Protein 1M7B (pdb70)

CATH classification: 3.40.50.300

InterPro domains:
  IPR001806 Small GTPase [PF00071] (25-193)
  IPR001806 Small GTPase [PS51421] (19-244)
  IPR001806 Small GTPase [SM00174] (26-200)
  IPR003578 Small GTPase Rho [PTHR24072] (22-207)
  IPR005225 Small GTP-binding domain [TIGR00231] (24-167)
  IPR027417 P-loop containing nucleoside triphosphate hydrolase [G3DSA:3.40.50.300] (23-210)
  IPR027417 P-loop containing nucleoside triphosphate hydrolase [SSF52540] (24-191)
  IPR041843 Rho-related GTP-binding protein RhoE [cd04172] (19-200)

Secondary structure (DSSP, 8-state):
-EEEEEEEESTTSSHHHHHHHHHHS---SS----SEEEEEEEEE-SS-EEEEEEEEE--SGGGTTTGGGG-TT-SEEEEEEETT-HHHHHHIIIIIHHHHHHH-TT-EEEEEEE-GGGGG-HHHHHHHHTTT--PPPHHHHHHHHHHHT-SEEEE-BTTTBHHHHHHHHHHHHHHHHT-

Radius of gyration: 15.52 Å; Cα contacts (8 Å, |Δi|>4): 344; chains: 1; bounding box: 41×39×35 Å

Organism: Homo sapiens (NCBI:txid9606)

Solvent-accessible surface area: 9417 Å² total; per-residue (Å²): 97,78,10,40,0,0,0,0,0,25,44,104,0,16,14,42,17,1,0,41,8,22,26,112,97,62,95,30,180,118,116,108,97,22,66,54,94,71,25,100,20,35,37,139,16,132,150,87,167,5,78,2,40,0,72,0,0,7,11,24,92,199,80,52,144,54,2,23,142,7,2,80,134,18,55,0,0,0,0,1,0,1,0,12,71,32,114,2,17,82,23,0,52,156,58,1,56,26,21,2,99,117,92,8,79,155,20,70,29,0,0,0,0,4,61,32,24,44,60,110,51,108,83,23,73,79,98,22,72,106,121,234,78,97,12,2,41,120,99,94,0,37,94,20,5,172,115,12,55,16,66,51,16,31,33,3,6,16,106,135,39,75,87,23,0,116,73,0,0,68,49,0,1,68,20,18,71,109,131

GO terms:
  GO:0005525 GTP binding (F, TAS)
  GO:0003924 GTPase activity (F, TAS)
  GO:0030036 actin cytoskeleton organization (P, TAS)
  GO:0007155 cell adhesion (P, TAS)
  GO:0005886 plasma membrane (C, TAS)
  GO:0005515 protein binding (F, IPI)
  GO:0005925 focal adhesion (C, HDA)

B-factor: mean 38.24, std 12.83, range [19.97, 81.43]

Nearest PDB structures (foldseek):
  1m7b-assembly1_A  TM=1.006E+00  e=1.453E-38  Homo sapiens
  7qsc-assembly1_B  TM=9.807E-01  e=1.484E-25  Homo sapiens
  5cjp-assembly1_B  TM=9.840E-01  e=5.713E-23  Homo sapiens
  4js0-assembly1_A  TM=9.827E-01  e=8.355E-23  Homo sapiens
  4mit-assembly1_A  TM=9.745E-01  e=1.574E-22  Entamoeba histolytica HM-3:IMSS

Structure (mmCIF, N/CA/C/O backbone):
data_1M7B
#
_entry.id   1M7B
#
_cell.length_a   63.592
_cell.length_b   69.932
_cell.length_c   97.715
_cell.angle_alpha   90.00
_cell.angle_beta   90.00
_cell.angle_gamma   90.00
#
_symmetry.space_group_name_H-M   'I 2 2 2'
#
loop_
_entity.id
_entity.type
_entity.pdbx_description
1 polymer 'Rnd3/RhoE small GTP-binding protein'
2 non-polymer 'MAGNESIUM ION'
3 non-polymer "GUANOSINE-5'-TRIPHOSPHATE"
4 water water
#
loop_
_atom_site.group_PDB
_atom_site.id
_atom_site.type_symbol
_atom_site.label_atom_id
_atom_site.label_alt_id
_atom_site.label_comp_id
_atom_site.label_asym_id
_atom_site.label_entity_id
_atom_site.label_seq_id
_atom_site.pdbx_PDB_ins_code
_atom_site.Cartn_x
_atom_site.Cartn_y
_atom_site.Cartn_z
_atom_site.occupancy
_atom_site.B_iso_or_equiv
_atom_site.auth_seq_id
_atom_site.auth_comp_id
_atom_site.auth_asym_id
_atom_site.auth_atom_id
_atom_site.pdbx_PDB_model_num
ATOM 1 N N . VAL A 1 6 ? 2.889 13.827 2.402 1.00 58.39 22 VAL A N 1
ATOM 2 C CA . VAL A 1 6 ? 2.692 15.249 1.999 1.00 58.03 22 VAL A CA 1
ATOM 3 C C . VAL A 1 6 ? 4.033 15.975 1.944 1.00 57.11 22 VAL A C 1
ATOM 4 O O . VAL A 1 6 ? 5.084 15.347 1.791 1.00 57.04 22 VAL A O 1
ATOM 6 N N . LYS A 1 7 ? 3.989 17.298 2.063 1.00 55.32 23 LYS A N 1
ATOM 7 C CA . LYS A 1 7 ? 5.200 18.112 2.041 1.00 53.34 23 LYS A CA 1
ATOM 8 C C . LYS A 1 7 ? 5.293 18.946 3.317 1.00 51.29 23 LYS A C 1
ATOM 9 O O . LYS A 1 7 ? 4.282 19.416 3.836 1.00 52.11 23 LYS A O 1
ATOM 11 N N . CYS A 1 8 ? 6.510 19.115 3.825 1.00 48.16 24 CYS A N 1
ATOM 12 C CA . CYS A 1 8 ? 6.737 19.902 5.032 1.00 45.24 24 CYS A CA 1
ATOM 13 C C . CYS A 1 8 ? 7.853 20.914 4.815 1.00 39.64 24 CYS A C 1
ATOM 14 O O . CYS A 1 8 ? 8.925 20.573 4.311 1.00 36.67 24 CYS A O 1
ATOM 17 N N . LYS A 1 9 ? 7.591 22.158 5.196 1.00 35.59 25 LYS A N 1
ATOM 18 C CA . LYS A 1 9 ? 8.578 23.218 5.050 1.00 33.16 25 LYS A CA 1
ATOM 19 C C . LYS A 1 9 ? 9.178 23.539 6.410 1.00 31.36 25 LYS A C 1
ATOM 20 O O . LYS A 1 9 ? 8.470 23.959 7.329 1.00 31.64 25 LYS A O 1
ATOM 26 N N . ILE A 1 10 ? 10.487 23.343 6.531 1.00 30.85 26 ILE A N 1
ATOM 27 C CA . ILE A 1 10 ? 11.191 23.615 7.784 1.00 31.21 26 ILE A CA 1
ATOM 28 C C . ILE A 1 10 ? 12.247 24.701 7.574 1.00 29.48 26 ILE A C 1
ATOM 29 O O . ILE A 1 10 ? 13.072 24.597 6.670 1.00 28.54 26 ILE A O 1
ATOM 34 N N . VAL A 1 11 ? 12.219 25.735 8.407 1.00 28.12 27 VAL A N 1
ATOM 35 C CA . VAL A 1 11 ? 13.196 26.818 8.305 1.00 26.61 27 VAL A CA 1
ATOM 36 C C . VAL A 1 11 ? 14.085 26.753 9.544 1.00 25.46 27 VAL A C 1
ATOM 37 O O . VAL A 1 11 ? 13.594 26.533 10.657 1.00 24.94 27 VAL A O 1
ATOM 41 N N . VAL A 1 12 ? 15.386 26.945 9.354 1.00 23.45 28 VAL A N 1
ATOM 42 C CA . VAL A 1 12 ? 16.345 26.893 10.460 1.00 21.45 28 VAL A CA 1
ATOM 43 C C . VAL A 1 12 ? 16.941 28.271 10.707 1.00 22.71 28 VAL A C 1
ATOM 44 O O . VAL A 1 12 ? 17.501 28.879 9.792 1.00 23.34 28 VAL A O 1
ATOM 48 N N . VAL A 1 13 ? 16.808 28.763 11.937 1.00 20.43 29 VAL A N 1
ATOM 49 C CA . VAL A 1 13 ? 17.330 30.076 12.313 1.00 22.63 29 VAL A CA 1
ATOM 50 C C . VAL A 1 13 ? 18.169 29.966 13.582 1.00 22.68 29 VAL A C 1
ATOM 51 O O . VAL A 1 13 ? 18.101 28.957 14.298 1.00 21.74 29 VAL A O 1
ATOM 55 N N . GLY A 1 14 ? 18.957 31.005 13.848 1.00 22.48 30 GLY A N 1
ATOM 56 C CA . GLY A 1 14 ? 19.816 31.033 15.023 1.00 22.62 30 GLY A CA 1
ATOM 57 C C . GLY A 1 14 ? 21.037 31.896 14.775 1.00 22.44 30 GLY A C 1
ATOM 58 O O . GLY A 1 14 ? 21.335 32.226 13.626 1.00 23.41 30 GLY A O 1
ATOM 59 N N . ASP A 1 15 ? 21.746 32.265 15.839 1.00 22.30 31 ASP A N 1
ATOM 60 C CA . ASP A 1 15 ? 22.939 33.102 15.713 1.00 21.81 31 ASP A CA 1
ATOM 61 C C . ASP A 1 15 ? 23.992 32.548 14.758 1.00 23.75 31 ASP A C 1
ATOM 62 O O . ASP A 1 15 ? 24.062 31.344 14.510 1.00 21.28 31 ASP A O 1
ATOM 67 N N . SER A 1 16 ? 24.812 33.448 14.226 1.00 23.88 32 SER A N 1
ATOM 68 C CA . SER A 1 16 ? 25.873 33.071 13.306 1.00 25.12 32 SER A CA 1
ATOM 69 C C . SER A 1 16 ? 26.789 32.051 13.962 1.00 23.12 32 SER A C 1
ATOM 70 O O . SER A 1 16 ? 27.047 32.118 15.163 1.00 23.13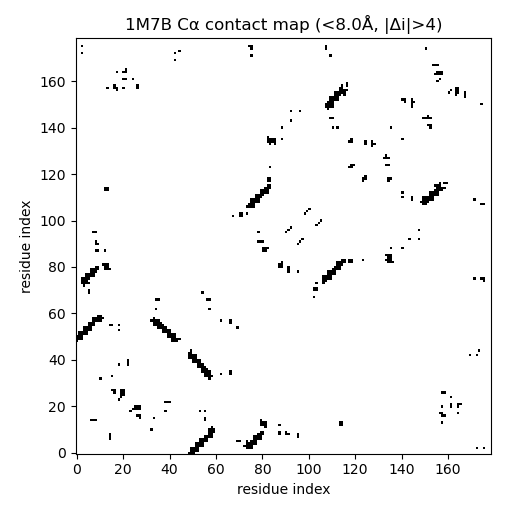 32 SER A O 1
ATOM 73 N N . GLN A 1 17 ? 27.269 31.118 13.149 1.00 22.87 33 GLN A N 1
ATOM 74 C CA . GLN A 1 17 ? 28.180 30.054 13.555 1.00 27.15 33 GLN A CA 1
ATOM 75 C C . GLN A 1 17 ? 27.694 29.109 14.646 1.00 26.82 33 GLN A C 1
ATOM 76 O O . GLN A 1 17 ? 28.509 28.438 15.287 1.00 27.84 33 GLN A O 1
ATOM 82 N N . CYS A 1 18 ? 26.384 29.026 14.862 1.00 24.89 34 CYS A N 1
ATOM 83 C CA . CYS A 1 18 ? 25.897 28.120 15.899 1.00 24.07 34 CYS A CA 1
ATOM 84 C C . CYS A 1 18 ? 25.768 26.675 15.403 1.00 24.35 34 CYS A C 1
ATOM 85 O O . CYS A 1 18 ? 25.560 25.755 16.199 1.00 25.98 34 CYS A O 1
ATOM 88 N N . GLY A 1 19 ? 25.905 26.477 14.091 1.00 23.02 35 GLY A N 1
ATOM 89 C CA . GLY A 1 19 ? 25.839 25.138 13.528 1.00 22.77 35 GLY A CA 1
ATOM 90 C C . GLY A 1 19 ? 24.649 24.801 12.643 1.00 23.68 35 GLY A C 1
ATOM 91 O O . GLY A 1 19 ? 24.371 23.624 12.391 1.00 23.53 35 GLY A O 1
ATOM 92 N N . LYS A 1 20 ? 23.948 25.817 12.159 1.00 21.83 36 LYS A N 1
ATOM 93 C CA . LYS A 1 20 ? 22.778 25.586 11.316 1.00 23.63 36 LYS A CA 1
ATOM 94 C C . LYS A 1 20 ? 23.104 24.860 10.006 1.00 23.81 36 LYS A C 1
ATOM 95 O O . LYS A 1 20 ? 22.488 23.842 9.666 1.00 22.46 36 LYS A O 1
ATOM 101 N N . THR A 1 21 ? 24.084 25.377 9.279 1.00 22.82 37 THR A N 1
ATOM 102 C CA . THR A 1 21 ? 24.465 24.783 8.005 1.00 23.98 37 THR A CA 1
ATOM 103 C C . THR A 1 21 ? 25.020 23.362 8.121 1.00 24.69 37 THR A C 1
ATOM 104 O O . THR A 1 21 ? 24.701 22.499 7.302 1.00 24.21 37 THR A O 1
ATOM 108 N N . ALA A 1 22 ? 25.841 23.120 9.135 1.00 23.95 38 ALA A N 1
ATOM 109 C CA . ALA A 1 22 ? 26.428 21.795 9.341 1.00 25.62 38 ALA A CA 1
ATOM 110 C C . ALA A 1 22 ? 25.317 20.796 9.630 1.00 24.99 38 ALA A C 1
ATOM 111 O O . ALA A 1 22 ? 25.343 19.663 9.163 1.00 26.70 38 ALA A O 1
ATOM 113 N N . LEU A 1 23 ? 24.340 21.233 10.413 1.00 25.48 39 LEU A N 1
ATOM 114 C CA . LEU A 1 23 ? 23.207 20.400 10.770 1.00 27.70 39 LEU A CA 1
ATOM 115 C C . LEU A 1 23 ? 22.440 19.994 9.503 1.00 29.09 39 LEU A C 1
ATOM 116 O O . LEU A 1 23 ? 22.119 18.821 9.300 1.00 28.09 39 LEU A O 1
ATOM 121 N N . LEU A 1 24 ? 22.153 20.967 8.646 1.00 27.27 40 LEU A N 1
ATOM 122 C CA . LEU A 1 24 ? 21.417 20.695 7.417 1.00 29.06 40 LEU A CA 1
ATOM 123 C C . LEU A 1 24 ? 22.208 19.873 6.417 1.00 29.69 40 LEU A C 1
ATOM 124 O O . LEU A 1 24 ? 21.672 18.953 5.798 1.00 28.92 40 LEU A O 1
ATOM 129 N N . HIS A 1 25 ? 23.485 20.202 6.269 1.00 31.35 41 HIS A N 1
ATOM 130 C CA . HIS A 1 25 ? 24.339 19.501 5.322 1.00 34.30 41 HIS A CA 1
ATOM 131 C C . HIS A 1 25 ? 24.505 18.031 5.702 1.00 33.48 41 HIS A C 1
ATOM 132 O O . HIS A 1 25 ? 24.506 17.156 4.839 1.00 32.06 41 HIS A O 1
ATOM 139 N N . VAL A 1 26 ? 24.658 17.762 6.993 1.00 31.79 42 VAL A N 1
ATOM 140 C CA . VAL A 1 26 ? 24.808 16.386 7.458 1.00 32.19 42 VAL A CA 1
ATOM 141 C C . VAL A 1 26 ? 23.533 15.592 7.181 1.00 32.65 42 VAL A C 1
ATOM 142 O O . VAL A 1 26 ? 23.589 14.442 6.746 1.00 35.28 42 VAL A O 1
ATOM 146 N N . PHE A 1 27 ? 22.383 16.213 7.413 1.00 32.04 43 PHE A N 1
ATOM 147 C CA . PHE A 1 27 ? 21.113 15.539 7.193 1.00 33.91 43 PHE A CA 1
ATOM 148 C C . PHE A 1 27 ? 20.767 15.307 5.723 1.00 36.33 43 PHE A C 1
ATOM 149 O O . PHE A 1 27 ? 20.435 14.189 5.328 1.00 37.23 43 PHE A O 1
ATOM 157 N N . ALA A 1 28 ? 20.848 16.363 4.919 1.00 35.40 44 ALA A N 1
ATOM 158 C CA . ALA A 1 28 ? 20.504 16.284 3.504 1.00 38.56 44 ALA A CA 1
ATOM 159 C C . ALA A 1 28 ? 21.590 15.718 2.597 1.00 41.04 44 ALA A C 1
ATOM 160 O O . ALA A 1 28 ? 21.299 14.960 1.675 1.00 40.30 44 ALA A O 1
ATOM 162 N N . LYS A 1 29 ? 22.838 16.089 2.853 1.00 43.17 45 LYS A N 1
ATOM 163 C CA . LYS A 1 29 ? 23.944 15.627 2.027 1.00 46.77 45 LYS A CA 1
ATOM 164 C C . LYS A 1 29 ? 24.773 14.536 2.688 1.00 47.97 45 LYS A C 1
ATOM 165 O O . LYS A 1 29 ? 25.709 14.021 2.081 1.00 48.13 45 LYS A O 1
ATOM 171 N N . ASP A 1 30 ? 24.430 14.181 3.923 1.00 48.66 46 ASP A N 1
ATOM 172 C CA . ASP A 1 30 ? 25.178 13.160 4.652 1.00 50.75 46 ASP A CA 1
ATOM 173 C C . ASP A 1 30 ? 26.662 13.490 4.560 1.00 50.47 46 ASP A C 1
ATOM 174 O O . ASP A 1 30 ? 27.496 12.623 4.301 1.00 51.77 46 ASP A O 1
ATOM 179 N N . CYS A 1 31 ? 26.982 14.758 4.785 1.00 49.42 47 CYS A N 1
ATOM 180 C CA . CYS A 1 31 ? 28.354 15.231 4.701 1.00 46.98 47 CYS A CA 1
ATOM 181 C C . CYS A 1 31 ? 28.550 16.473 5.567 1.00 44.47 47 CYS A C 1
ATOM 182 O O . CYS A 1 31 ? 27.750 17.399 5.508 1.00 41.73 47 CYS A O 1
ATOM 185 N N . PHE A 1 32 ? 29.604 16.479 6.381 1.00 42.32 48 PHE A N 1
ATOM 186 C CA . PHE A 1 32 ? 29.909 17.620 7.242 1.00 41.35 48 PHE A CA 1
ATOM 187 C C . PHE A 1 32 ? 30.686 18.632 6.395 1.00 42.01 48 PHE A C 1
ATOM 188 O O . PHE A 1 32 ? 31.627 18.261 5.696 1.00 43.71 48 PHE A O 1
ATOM 196 N N . PRO A 1 33 ? 30.301 19.919 6.444 1.00 42.20 49 PRO A N 1
ATOM 197 C CA . PRO A 1 33 ? 30.972 20.976 5.672 1.00 41.93 49 PRO A CA 1
ATOM 198 C C . PRO A 1 33 ? 32.469 21.028 5.950 1.00 41.62 49 PRO A C 1
ATOM 199 O O . PRO A 1 33 ? 32.887 21.048 7.109 1.00 40.47 49 PRO A O 1
ATOM 203 N N . GLU A 1 34 ? 33.275 21.071 4.890 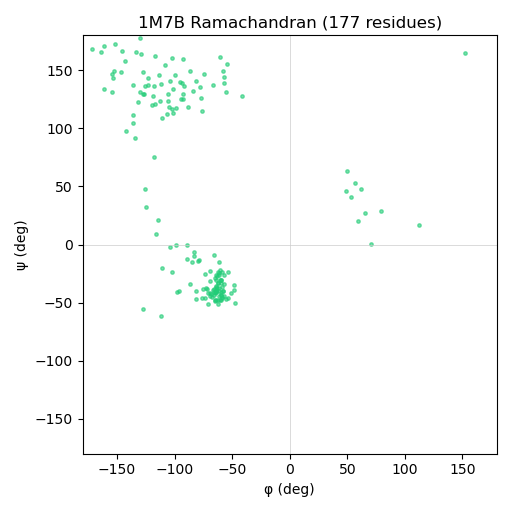1.00 42.49 50 GLU A N 1
ATOM 204 C CA . GLU A 1 34 ? 34.730 21.101 5.047 1.00 44.50 50 GLU A CA 1
ATOM 205 C C . GLU A 1 34 ? 35.304 22.470 5.410 1.00 44.00 50 GLU A C 1
ATOM 206 O O . GLU A 1 34 ? 36.464 22.572 5.812 1.00 44.12 50 GLU A O 1
ATOM 212 N N . ASN A 1 35 ? 34.496 23.518 5.276 1.00 42.65 51 ASN A N 1
ATOM 213 C CA . ASN A 1 35 ? 34.946 24.867 5.607 1.00 44.01 51 ASN A CA 1
ATOM 214 C C . ASN A 1 35 ? 33.741 25.699 6.043 1.00 42.67 51 ASN A C 1
ATOM 215 O O . ASN A 1 35 ? 32.598 25.247 5.950 1.00 45.31 51 ASN A O 1
ATOM 220 N N . TYR A 1 36 ? 33.992 26.909 6.525 1.00 38.56 52 TYR A N 1
ATOM 221 C CA . TYR A 1 36 ? 32.907 27.775 6.956 1.00 34.88 52 TYR A CA 1
ATOM 222 C C . TYR A 1 36 ? 32.646 28.909 5.977 1.00 35.39 52 TYR A C 1
ATOM 223 O O . TYR A 1 36 ? 33.537 29.695 5.658 1.00 34.62 52 TYR A O 1
ATOM 232 N N . VAL A 1 37 ? 31.409 28.986 5.508 1.00 33.23 53 VAL A N 1
ATOM 233 C CA . VAL A 1 37 ? 30.993 30.029 4.582 1.00 33.02 53 VAL A CA 1
ATOM 234 C C . VAL A 1 37 ? 29.689 30.591 5.127 1.00 31.95 53 VAL A C 1
ATOM 235 O O . VAL A 1 37 ? 28.732 29.844 5.336 1.00 32.31 53 VAL A O 1
ATOM 239 N N . PRO A 1 38 ? 29.640 31.907 5.393 1.00 32.37 54 PRO A N 1
ATOM 240 C CA . PRO A 1 38 ? 28.410 32.507 5.917 1.00 32.63 54 PRO A CA 1
ATOM 241 C C . PRO A 1 38 ? 27.254 32.235 4.962 1.00 32.20 54 PRO A C 1
ATOM 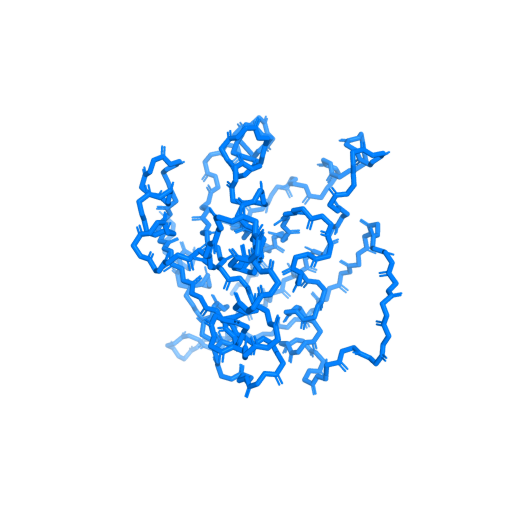242 O O . PRO A 1 38 ? 27.416 32.306 3.743 1.00 29.85 54 PRO A O 1
ATOM 246 N N . THR A 1 39 ? 26.089 31.923 5.518 1.00 29.92 55 THR A N 1
ATOM 247 C CA . THR A 1 39 ? 24.922 31.634 4.699 1.00 27.29 55 THR A CA 1
ATOM 248 C C . THR A 1 39 ? 23.970 32.814 4.574 1.00 25.91 55 THR A C 1
ATOM 249 O O . THR A 1 39 ? 23.836 33.601 5.501 1.00 25.30 55 THR A O 1
ATOM 253 N N . VAL A 1 40 ? 23.322 32.948 3.419 1.00 26.14 56 VAL A N 1
ATOM 254 C CA . VAL A 1 40 ? 22.305 33.986 3.254 1.00 25.11 56 VAL A CA 1
ATOM 255 C C . VAL A 1 40 ? 21.026 33.156 3.141 1.00 24.07 56 VAL A C 1
ATOM 256 O O . VAL A 1 40 ? 20.133 33.258 3.979 1.00 24.86 56 VAL A O 1
ATOM 260 N N . PHE A 1 41 ? 20.972 32.314 2.113 1.00 24.17 57 PHE A N 1
ATOM 261 C CA . PHE A 1 41 ? 19.859 31.394 1.875 1.00 27.63 57 PHE A CA 1
ATOM 262 C C . PHE A 1 41 ? 20.368 30.189 1.095 1.00 28.36 57 PHE A C 1
ATOM 263 O O . PHE A 1 41 ? 21.231 30.318 0.234 1.00 27.49 57 PHE A O 1
ATOM 271 N N . GLU A 1 42 ? 19.831 29.019 1.419 1.00 28.93 58 GLU A N 1
ATOM 272 C CA . GLU A 1 42 ? 20.146 27.780 0.723 1.00 28.77 58 GLU A CA 1
ATOM 273 C C . GLU A 1 42 ? 18.911 26.914 0.953 1.00 30.52 58 GLU A C 1
ATOM 274 O O . GLU A 1 42 ? 18.267 27.006 2.000 1.00 29.72 58 GLU A O 1
ATOM 280 N N . ASN A 1 43 ? 18.570 26.086 -0.022 1.00 31.81 59 ASN A N 1
ATOM 281 C CA . ASN A 1 43 ? 17.400 25.225 0.105 1.00 33.66 59 ASN A CA 1
ATOM 282 C C . ASN A 1 43 ? 17.836 23.794 -0.151 1.00 33.97 59 ASN A C 1
ATOM 283 O O . ASN A 1 43 ? 18.609 23.533 -1.068 1.00 33.08 59 ASN A O 1
ATOM 288 N N . TYR A 1 44 ? 17.349 22.872 0.671 1.00 36.10 60 TYR A N 1
ATOM 289 C CA . TYR A 1 44 ? 17.688 21.463 0.527 1.00 38.45 60 TYR A CA 1
ATOM 290 C C . TYR A 1 44 ? 16.407 20.647 0.475 1.00 40.86 60 TYR A C 1
ATOM 291 O O . TYR A 1 44 ? 15.403 21.016 1.083 1.00 39.73 60 TYR A O 1
ATOM 300 N N . THR A 1 45 ? 16.447 19.539 -0.257 1.00 43.82 61 THR A N 1
ATOM 301 C CA . THR A 1 45 ? 15.297 18.652 -0.361 1.00 46.64 61 THR A CA 1
ATOM 302 C C . THR A 1 45 ? 15.647 17.335 0.312 1.00 47.92 61 THR A C 1
ATOM 303 O O . THR A 1 45 ? 16.800 16.901 0.283 1.00 47.15 61 THR A O 1
ATOM 307 N N . ALA A 1 46 ? 14.649 16.712 0.932 1.00 49.92 62 ALA A N 1
ATOM 308 C CA . ALA A 1 46 ? 14.834 15.436 1.612 1.00 51.95 62 ALA A CA 1
ATOM 309 C C . ALA A 1 46 ? 13.471 14.810 1.865 1.00 54.20 62 ALA A C 1
ATOM 310 O O . ALA A 1 46 ? 12.442 15.480 1.755 1.00 52.74 62 ALA A O 1
ATOM 312 N N . SER A 1 47 ? 13.467 13.524 2.197 1.00 57.78 63 SER A N 1
ATOM 313 C CA . SER A 1 47 ? 12.227 12.807 2.462 1.00 61.97 63 SER A CA 1
ATOM 314 C C . SER A 1 47 ? 12.365 11.923 3.696 1.00 65.19 63 SER A C 1
ATOM 315 O O . SER A 1 47 ? 13.382 11.252 3.878 1.00 66.60 63 SER A O 1
ATOM 318 N N . PHE A 1 48 ? 11.339 11.927 4.542 1.00 66.76 64 PHE A N 1
ATOM 319 C CA . PHE A 1 48 ? 11.348 11.121 5.755 1.00 68.15 64 PHE A CA 1
ATOM 320 C C . PHE A 1 48 ? 10.135 10.192 5.748 1.00 69.78 64 PHE A C 1
ATOM 321 O O . PHE A 1 48 ? 9.029 10.607 5.397 1.00 69.85 64 PHE A O 1
ATOM 329 N N . GLU A 1 49 ? 10.346 8.938 6.134 1.00 71.74 65 GLU A N 1
ATOM 330 C CA . GLU A 1 49 ? 9.268 7.952 6.163 1.00 73.61 65 GLU A CA 1
ATOM 331 C C . GLU A 1 49 ? 8.614 7.893 7.540 1.00 73.82 65 GLU A C 1
ATOM 332 O O . GLU A 1 49 ? 9.298 7.772 8.556 1.00 73.72 65 GLU A O 1
ATOM 338 N N . ILE A 1 50 ? 7.287 7.979 7.566 1.00 74.77 66 ILE A N 1
ATOM 339 C CA . ILE A 1 50 ? 6.534 7.945 8.818 1.00 75.51 66 ILE A CA 1
ATOM 340 C C . ILE A 1 50 ? 5.306 7.038 8.712 1.00 76.29 66 ILE A C 1
ATOM 341 O O . ILE A 1 50 ? 4.354 7.351 7.995 1.00 75.77 66 ILE A O 1
ATOM 346 N N . ASP A 1 51 ? 5.335 5.918 9.431 1.00 77.24 67 ASP A N 1
ATOM 347 C CA . ASP A 1 51 ? 4.225 4.967 9.433 1.00 78.38 67 ASP A CA 1
ATOM 348 C C . ASP A 1 51 ? 3.766 4.604 8.025 1.00 78.35 67 ASP A C 1
ATOM 349 O O . ASP A 1 51 ? 2.625 4.880 7.647 1.00 78.08 67 ASP A O 1
ATOM 354 N N . THR A 1 52 ? 4.650 3.981 7.252 1.00 77.78 68 THR A N 1
ATOM 355 C CA . THR A 1 52 ? 4.317 3.588 5.887 1.00 77.43 68 THR A CA 1
ATOM 356 C C . THR A 1 52 ? 3.881 4.817 5.095 1.00 76.74 68 THR A C 1
ATOM 357 O O . THR A 1 52 ? 2.803 4.838 4.494 1.00 77.00 68 THR A O 1
ATOM 361 N N . GLN A 1 53 ? 4.725 5.843 5.107 1.00 75.13 69 GLN A N 1
ATOM 362 C CA . GLN A 1 53 ? 4.437 7.080 4.396 1.00 73.56 69 GLN A CA 1
ATOM 363 C C . GLN A 1 53 ? 5.728 7.869 4.203 1.00 72.38 69 GLN A C 1
ATOM 364 O O . GLN A 1 53 ? 6.517 8.020 5.138 1.00 71.96 69 GLN A O 1
ATOM 370 N N . ARG A 1 54 ? 5.944 8.363 2.988 1.00 69.82 70 ARG A N 1
ATOM 371 C CA . ARG A 1 54 ? 7.144 9.133 2.688 1.00 67.64 70 ARG A CA 1
ATOM 372 C C . ARG A 1 54 ? 6.810 10.615 2.536 1.00 65.30 70 ARG A C 1
ATOM 373 O O . ARG A 1 54 ? 6.128 11.019 1.592 1.00 64.77 70 ARG A O 1
ATOM 381 N N . ILE A 1 55 ? 7.294 11.417 3.478 1.00 61.39 71 ILE A N 1
ATOM 382 C CA . ILE A 1 55 ? 7.049 12.854 3.469 1.00 58.17 71 ILE A CA 1
ATOM 383 C C . ILE A 1 55 ? 8.204 13.599 2.817 1.00 55.33 71 ILE A C 1
ATOM 384 O O . ILE A 1 55 ? 9.367 13.260 3.022 1.00 53.97 71 ILE A O 1
ATOM 389 N N . GLU A 1 56 ? 7.872 14.612 2.025 1.00 53.19 72 GLU A N 1
ATOM 390 C CA . GLU A 1 56 ? 8.883 15.421 1.357 1.00 50.43 72 GLU A CA 1
ATOM 391 C C . GLU A 1 56 ? 9.185 16.658 2.190 1.00 46.14 72 GLU A C 1
ATOM 392 O O . GLU A 1 56 ? 8.286 17.421 2.537 1.00 45.71 72 GLU A O 1
ATOM 398 N N . LEU A 1 57 ? 10.460 16.841 2.511 1.00 42.72 73 LEU A N 1
ATOM 399 C CA . LEU A 1 57 ? 10.902 17.975 3.308 1.00 38.71 73 LEU A CA 1
ATOM 400 C C . LEU A 1 57 ? 11.614 19.037 2.481 1.00 36.10 73 LEU A C 1
ATOM 401 O O . LEU A 1 57 ? 12.519 18.735 1.703 1.00 34.15 73 LEU A O 1
ATOM 406 N N . SER A 1 58 ? 11.188 20.281 2.643 1.00 34.12 74 SER A N 1
ATOM 407 C CA . SER A 1 58 ? 11.825 21.396 1.961 1.00 33.95 74 SER A CA 1
ATOM 408 C C . SER A 1 58 ? 12.507 22.163 3.093 1.00 30.35 74 SER A C 1
ATOM 409 O O . SER A 1 58 ? 11.841 22.796 3.905 1.00 29.42 74 SER A O 1
ATOM 412 N N . LEU A 1 59 ? 13.834 22.097 3.142 1.00 29.99 75 LEU A N 1
ATOM 413 C CA . LEU A 1 59 ? 14.602 22.741 4.208 1.00 27.23 75 LEU A CA 1
ATOM 414 C C . LEU A 1 59 ? 15.251 24.056 3.808 1.00 26.36 75 LEU A C 1
ATOM 415 O O . LEU A 1 59 ? 15.875 24.150 2.754 1.00 28.24 75 LEU A O 1
ATOM 420 N N . TRP A 1 60 ? 15.112 25.063 4.664 1.00 23.73 76 TRP A N 1
ATOM 421 C CA . TRP A 1 60 ? 15.689 26.372 4.403 1.00 25.34 76 TRP A CA 1
ATOM 422 C C . TRP A 1 60 ? 16.738 26.800 5.420 1.00 24.14 76 TRP A C 1
ATOM 423 O O . TRP A 1 60 ? 16.457 26.907 6.616 1.00 22.63 76 TRP A O 1
ATOM 434 N N . ASP A 1 61 ? 17.943 27.052 4.920 1.00 23.95 77 ASP A N 1
ATOM 435 C CA . ASP A 1 61 ? 19.070 27.499 5.732 1.00 23.09 77 ASP A CA 1
ATOM 436 C C . ASP A 1 61 ? 19.045 29.027 5.641 1.00 24.74 77 ASP A C 1
ATOM 437 O O . ASP A 1 61 ? 18.791 29.576 4.566 1.00 26.41 77 ASP A O 1
ATOM 442 N N . THR A 1 62 ? 19.298 29.714 6.751 1.00 23.29 78 THR A N 1
ATOM 443 C CA . THR A 1 62 ? 19.275 31.177 6.755 1.00 23.42 78 THR A CA 1
ATOM 444 C C . THR A 1 62 ? 20.517 31.797 7.390 1.00 24.19 78 THR A C 1
ATOM 445 O O . THR A 1 62 ? 21.399 31.088 7.882 1.00 25.12 78 THR A O 1
ATOM 449 N N . SER A 1 63 ? 20.573 33.127 7.378 1.00 24.39 79 SER A N 1
ATOM 450 C CA . SER A 1 63 ? 21.701 33.858 7.957 1.00 24.35 79 SER A CA 1
ATOM 451 C C . SER A 1 63 ? 21.443 34.222 9.411 1.00 23.81 79 SER A C 1
ATOM 452 O O . SER A 1 63 ? 20.362 34.680 9.760 1.00 23.88 79 SER A O 1
ATOM 455 N N . GLY A 1 64 ? 22.444 34.031 10.260 1.00 22.97 80 GLY A N 1
ATOM 456 C CA . GLY A 1 64 ? 22.273 34.392 11.654 1.00 25.02 80 GLY A CA 1
ATOM 457 C C . GLY A 1 64 ? 22.683 35.839 11.873 1.00 26.92 80 GLY A C 1
ATOM 458 O O . GLY A 1 64 ? 22.584 36.368 12.979 1.00 27.34 80 GLY A O 1
ATOM 459 N N . SER A 1 65 ? 23.121 36.493 10.802 1.00 27.01 81 SER A N 1
ATOM 460 C CA . SER A 1 65 ? 23.581 37.873 10.891 1.00 28.79 81 SER A CA 1
ATOM 461 C C . SER A 1 65 ? 22.511 38.953 10.893 1.00 28.62 81 SER A C 1
ATOM 462 O O . SER A 1 65 ? 21.522 38.876 10.161 1.00 27.81 81 SER A O 1
ATOM 465 N N . PRO A 1 66 ? 22.706 39.990 11.718 1.00 29.46 82 PRO A N 1
ATOM 466 C CA . PRO A 1 66 ? 21.757 41.100 11.806 1.00 30.79 82 PRO A CA 1
ATOM 467 C C . PRO A 1 66 ? 21.671 41.829 10.465 1.00 30.96 82 PRO A C 1
ATOM 468 O O . PRO A 1 66 ? 20.650 42.426 10.149 1.00 30.44 82 PRO A O 1
ATOM 472 N N . TYR A 1 67 ? 22.749 41.778 9.685 1.00 30.64 83 TYR A N 1
ATOM 473 C CA . TYR A 1 67 ? 22.776 42.444 8.384 1.00 33.87 83 TYR A CA 1
ATOM 474 C C . TYR A 1 67 ? 21.722 41.888 7.435 1.00 33.71 83 TYR A C 1
ATOM 475 O O . TYR A 1 67 ? 21.429 42.495 6.409 1.00 30.65 83 TYR A O 1
ATOM 484 N N . TYR A 1 68 ? 21.166 40.726 7.763 1.00 31.15 84 TYR A N 1
ATOM 485 C CA . TYR A 1 68 ? 20.161 40.126 6.903 1.00 29.62 84 TYR A CA 1
ATOM 486 C C . TYR A 1 68 ? 18.769 40.041 7.520 1.00 28.83 84 TYR A C 1
ATOM 487 O O . TYR A 1 68 ? 17.938 39.251 7.080 1.00 27.34 84 TYR A O 1
ATOM 496 N N . ASP A 1 69 ? 18.513 40.867 8.529 1.00 28.63 85 ASP A N 1
ATOM 497 C CA . ASP A 1 69 ? 17.204 40.875 9.177 1.00 31.64 85 ASP A CA 1
ATOM 498 C C . ASP A 1 69 ? 16.084 41.217 8.198 1.00 32.47 85 ASP A C 1
ATOM 499 O O . ASP A 1 69 ? 14.957 40.759 8.363 1.00 30.23 85 ASP A O 1
ATOM 504 N N . ASN A 1 70 ? 16.394 42.018 7.180 1.00 32.38 86 ASN A N 1
ATOM 505 C CA . ASN A 1 70 ? 15.387 42.410 6.196 1.00 33.70 86 ASN A CA 1
ATOM 506 C C . ASN A 1 70 ? 15.218 41.396 5.082 1.00 31.49 86 ASN A C 1
ATOM 507 O O . ASN A 1 70 ? 14.243 41.442 4.344 1.00 33.08 86 ASN A O 1
ATOM 512 N N . VAL A 1 71 ? 16.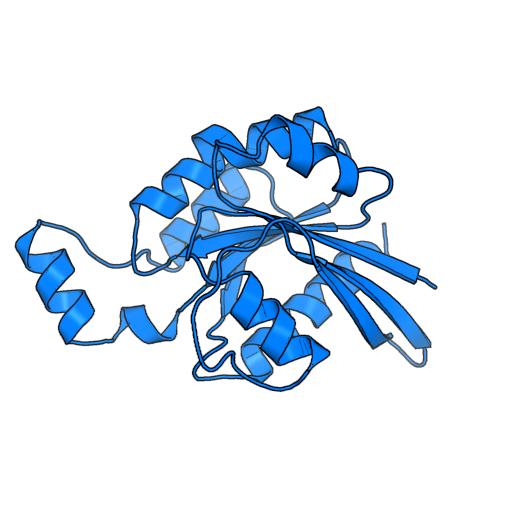170 40.481 4.961 1.00 31.05 87 VAL A N 1
ATOM 513 C CA . VAL A 1 71 ? 16.126 39.462 3.921 1.00 28.47 87 VAL A CA 1
ATOM 514 C C . VAL A 1 71 ? 15.565 38.134 4.429 1.00 30.09 87 VAL A C 1
ATOM 515 O O . VAL A 1 71 ? 14.786 37.471 3.741 1.00 29.36 87 VAL A O 1
ATOM 519 N N . ARG A 1 72 ? 15.960 37.758 5.642 1.00 25.37 88 ARG A N 1
ATOM 520 C CA . ARG A 1 72 ? 15.541 36.496 6.237 1.00 27.91 88 ARG A CA 1
ATOM 521 C C . ARG A 1 72 ? 14.033 36.223 6.220 1.00 27.46 88 ARG A C 1
ATOM 522 O O . ARG A 1 72 ? 13.610 35.101 5.942 1.00 26.11 88 ARG A O 1
ATOM 530 N N . PRO A 1 73 ? 13.203 37.241 6.507 1.00 28.56 89 PRO A N 1
ATOM 531 C CA . PRO A 1 73 ? 11.745 37.065 6.517 1.00 30.13 89 PRO A CA 1
ATOM 532 C C . PRO A 1 73 ? 11.111 36.465 5.261 1.00 31.17 89 PRO A C 1
ATOM 533 O O . PRO A 1 73 ? 10.022 35.895 5.333 1.00 32.08 89 PRO A O 1
ATOM 537 N N . LEU A 1 74 ? 11.779 36.589 4.117 1.00 30.73 90 LEU A N 1
ATOM 538 C CA . LEU A 1 74 ? 11.256 36.033 2.872 1.00 30.89 90 LEU A CA 1
ATOM 539 C C . LEU A 1 74 ? 11.068 34.515 2.920 1.00 31.41 90 LEU A C 1
ATOM 540 O O . LEU A 1 74 ? 10.291 33.960 2.148 1.00 29.31 90 LEU A O 1
ATOM 545 N N . SER A 1 75 ? 11.775 33.845 3.825 1.00 29.65 91 SER A N 1
ATOM 546 C CA . SER A 1 75 ? 11.688 32.389 3.925 1.00 30.96 91 SER A CA 1
ATOM 547 C C . SER A 1 75 ? 10.595 31.876 4.859 1.00 31.89 91 SER A C 1
ATOM 548 O O . SER A 1 75 ? 10.275 30.691 4.847 1.00 34.79 91 SER A O 1
ATOM 551 N N . TYR A 1 76 ? 10.022 32.762 5.663 1.00 32.62 92 TYR A N 1
ATOM 552 C CA . TYR A 1 76 ? 9.021 32.346 6.637 1.00 35.62 92 TYR A CA 1
ATOM 553 C C . TYR A 1 76 ? 7.647 31.873 6.150 1.00 38.11 92 TYR A C 1
ATOM 554 O O . TYR A 1 76 ? 7.117 30.888 6.663 1.00 37.43 92 TYR A O 1
ATOM 563 N N . PRO A 1 77 ? 7.061 32.550 5.152 1.00 38.52 93 PRO A N 1
ATOM 564 C CA . PRO A 1 77 ? 5.741 32.161 4.638 1.00 40.56 93 PRO A CA 1
ATOM 565 C C . PRO A 1 77 ? 5.480 30.665 4.468 1.00 39.82 93 PRO A C 1
ATOM 566 O O . PRO A 1 77 ? 6.259 29.953 3.839 1.00 38.98 93 PRO A O 1
ATOM 570 N N . ASP A 1 78 ? 4.370 30.205 5.037 1.00 41.23 94 ASP A N 1
ATOM 571 C CA . ASP A 1 78 ? 3.950 28.808 4.942 1.00 42.02 94 ASP A CA 1
ATOM 572 C C . ASP A 1 78 ? 4.855 27.791 5.624 1.00 40.52 94 ASP A C 1
ATOM 573 O O . ASP A 1 78 ? 4.894 26.632 5.221 1.00 39.97 94 ASP A O 1
ATOM 578 N N . SER A 1 79 ? 5.577 28.204 6.656 1.00 38.96 95 SER A N 1
ATOM 579 C CA . SER A 1 79 ? 6.455 27.268 7.344 1.00 36.95 95 SER A CA 1
ATOM 580 C C . SER A 1 79 ? 5.655 26.360 8.267 1.00 34.89 95 SER A C 1
ATOM 581 O O . SER A 1 79 ? 4.770 26.817 8.988 1.00 34.40 95 SER A O 1
ATOM 584 N N . ASP A 1 80 ? 5.970 25.071 8.234 1.00 34.07 96 ASP A N 1
ATOM 585 C CA . ASP A 1 80 ? 5.295 24.093 9.076 1.00 33.84 96 ASP A CA 1
ATOM 586 C C . ASP A 1 80 ? 5.981 24.006 10.437 1.00 33.73 96 ASP A C 1
ATOM 587 O O . ASP A 1 80 ? 5.333 23.788 11.456 1.00 34.06 96 ASP A O 1
ATOM 592 N N . ALA A 1 81 ? 7.298 24.185 10.440 1.00 31.74 97 ALA A N 1
ATOM 593 C CA . ALA A 1 81 ? 8.077 24.140 11.668 1.00 30.54 97 ALA A CA 1
ATOM 594 C C . ALA A 1 81 ? 9.322 24.998 11.527 1.00 31.15 97 ALA A C 1
ATOM 595 O O . ALA A 1 81 ? 9.871 25.161 10.433 1.00 29.97 97 ALA A O 1
ATOM 597 N N . VAL A 1 82 ? 9.759 25.549 12.649 1.00 30.91 98 VAL A N 1
ATOM 598 C CA . VAL A 1 82 ? 10.943 26.381 12.678 1.00 29.92 98 VAL A CA 1
ATOM 599 C C . VAL A 1 82 ? 11.879 25.833 13.741 1.00 29.82 98 VAL A C 1
ATOM 600 O O . VAL A 1 82 ? 11.464 25.575 14.875 1.00 28.44 98 VAL A O 1
ATOM 604 N N . LEU A 1 83 ? 13.134 25.626 13.368 1.00 28.59 99 LEU A N 1
ATOM 605 C CA . LEU A 1 83 ? 14.123 25.146 14.321 1.00 26.57 99 LEU A CA 1
ATOM 606 C C . LEU A 1 83 ? 14.962 26.344 14.741 1.00 27.89 99 LEU A C 1
ATOM 607 O O . LEU A 1 83 ? 15.626 26.966 13.907 1.00 27.76 99 LEU A O 1
ATOM 612 N N . ILE A 1 84 ? 14.905 26.686 16.023 1.00 23.65 100 ILE A N 1
ATOM 613 C CA . ILE A 1 84 ? 15.694 27.784 16.551 1.00 26.28 100 ILE A CA 1
ATOM 614 C C . ILE A 1 84 ? 16.911 27.126 17.187 1.00 27.01 100 ILE A C 1
ATOM 615 O O . ILE A 1 84 ? 16.781 26.338 18.124 1.00 26.76 100 ILE A O 1
ATOM 620 N N . CYS A 1 85 ? 18.091 27.442 16.664 1.00 24.81 101 CYS A N 1
ATOM 621 C CA . CYS A 1 85 ? 19.328 26.850 17.154 1.00 24.10 101 CYS A CA 1
ATOM 622 C C . CYS A 1 85 ? 20.205 27.816 17.931 1.00 24.82 101 CYS A C 1
ATOM 623 O O . CYS A 1 85 ? 20.135 29.032 17.742 1.00 26.16 101 CYS A O 1
ATOM 626 N N . PHE A 1 86 ? 21.027 27.250 18.809 1.00 24.52 102 PHE A N 1
ATOM 627 C CA . PHE A 1 86 ? 21.996 28.016 19.577 1.00 23.64 102 PHE A CA 1
ATOM 628 C C . PHE A 1 86 ? 23.226 27.116 19.746 1.00 25.27 102 PHE A C 1
ATOM 629 O O . PHE A 1 86 ? 23.164 25.909 19.484 1.00 24.29 102 PHE A O 1
ATOM 637 N N . ASP A 1 87 ? 24.336 27.711 20.174 1.00 25.31 103 ASP A N 1
ATOM 638 C CA . ASP A 1 87 ? 25.606 27.006 20.344 1.00 25.78 103 ASP A CA 1
ATOM 639 C C . ASP A 1 87 ? 25.852 26.675 21.828 1.00 25.10 103 ASP A C 1
ATOM 640 O O . ASP A 1 87 ? 26.037 27.566 22.650 1.00 25.13 103 ASP A O 1
ATOM 645 N N . ILE A 1 88 ? 25.845 25.387 22.157 1.00 27.94 104 ILE A N 1
ATOM 646 C CA . ILE A 1 88 ? 26.050 24.945 23.536 1.00 26.84 104 ILE A CA 1
ATOM 647 C C . ILE A 1 88 ? 27.372 25.439 24.116 1.00 25.68 104 ILE A C 1
ATOM 648 O O . ILE A 1 88 ? 27.493 25.610 25.330 1.00 28.14 104 ILE A O 1
ATOM 653 N N . SER A 1 89 ? 28.352 25.694 23.250 1.00 25.24 105 SER A N 1
ATOM 654 C CA . SER A 1 89 ? 29.655 26.191 23.691 1.00 25.86 105 SER A CA 1
ATOM 655 C C . SER A 1 89 ? 29.674 27.709 23.895 1.00 26.87 105 SER A C 1
ATOM 656 O O . SER A 1 89 ? 30.662 28.257 24.378 1.00 26.51 105 SER A O 1
ATOM 659 N N . ARG A 1 90 ? 28.590 28.389 23.533 1.00 26.68 106 ARG A N 1
ATOM 660 C CA . ARG A 1 90 ? 28.522 29.843 23.685 1.00 27.46 106 ARG A CA 1
ATOM 661 C C . ARG A 1 90 ? 27.193 30.269 24.292 1.00 28.82 106 ARG A C 1
ATOM 662 O O . ARG A 1 90 ? 26.218 30.500 23.574 1.00 26.97 106 ARG A O 1
ATOM 670 N N . PRO A 1 91 ? 27.142 30.387 25.631 1.00 29.46 107 PRO A N 1
ATOM 671 C CA . PRO A 1 91 ? 25.938 30.782 26.370 1.00 30.11 107 PRO A CA 1
ATOM 672 C C . PRO A 1 91 ? 25.226 32.014 25.814 1.00 28.86 107 PRO A C 1
ATOM 673 O O . PRO A 1 91 ? 24.000 32.100 25.864 1.00 27.99 107 PRO A O 1
ATOM 677 N N . GLU A 1 92 ? 25.995 32.963 25.292 1.00 28.53 108 GLU A N 1
ATOM 678 C CA . GLU A 1 92 ? 25.423 34.189 24.740 1.00 30.56 108 GLU A CA 1
ATOM 679 C C . GLU A 1 92 ? 24.420 33.885 23.629 1.00 27.50 108 GLU A C 1
ATOM 680 O O . GLU A 1 92 ? 23.434 34.606 23.472 1.00 26.17 108 GLU A O 1
ATOM 686 N N . THR A 1 93 ? 24.665 32.821 22.861 1.00 25.59 109 THR A N 1
ATOM 687 C CA . THR A 1 93 ? 23.768 32.467 21.763 1.00 23.43 109 THR A CA 1
ATOM 688 C C . THR A 1 93 ? 22.419 31.969 22.265 1.00 25.26 109 THR A C 1
ATOM 689 O O . THR A 1 93 ? 21.422 32.025 21.541 1.00 23.94 109 THR A O 1
ATOM 693 N N . LEU A 1 94 ? 22.380 31.484 23.503 1.00 24.77 110 LEU A N 1
ATOM 694 C CA . LEU A 1 94 ? 21.112 31.034 24.072 1.00 26.85 110 LEU A CA 1
ATOM 695 C C . LEU A 1 94 ? 20.245 32.265 24.383 1.00 26.25 110 LEU A C 1
ATOM 696 O O . LEU A 1 94 ? 19.029 32.233 24.220 1.00 26.06 110 LEU A O 1
ATOM 701 N N . ASP A 1 95 ? 20.881 33.342 24.840 1.00 25.61 111 ASP A N 1
ATOM 702 C CA . ASP A 1 95 ? 20.174 34.583 25.162 1.00 28.19 111 ASP A CA 1
ATOM 703 C C . ASP A 1 95 ? 19.437 35.138 23.948 1.00 27.63 111 ASP A C 1
ATOM 704 O O . ASP A 1 95 ? 18.347 35.699 24.074 1.00 28.54 111 ASP A O 1
ATOM 709 N N . SER A 1 96 ? 20.050 34.991 22.776 1.00 26.33 112 SER A N 1
ATOM 710 C CA . SER A 1 96 ? 19.467 35.467 21.525 1.00 26.20 112 SER A CA 1
ATOM 711 C C . SER A 1 96 ? 18.132 34.797 21.249 1.00 25.98 112 SER A C 1
ATOM 712 O O . SER A 1 96 ? 17.245 35.379 20.627 1.00 24.88 112 SER A O 1
ATOM 715 N N . VAL A 1 97 ? 17.993 33.562 21.706 1.00 26.98 113 VAL A N 1
ATOM 716 C CA . VAL A 1 97 ? 16.762 32.827 21.490 1.00 29.17 113 VAL A CA 1
ATOM 717 C C . VAL A 1 97 ? 15.581 33.595 22.071 1.00 32.52 113 VAL A C 1
ATOM 718 O O . VAL A 1 97 ? 14.537 33.724 21.431 1.00 32.90 113 VAL A O 1
ATOM 722 N N . LEU A 1 98 ? 15.765 34.125 23.275 1.00 33.77 114 LEU A N 1
ATOM 723 C CA . LEU A 1 98 ? 14.721 34.879 23.955 1.00 36.74 114 LEU A CA 1
ATOM 724 C C . LEU A 1 98 ? 14.650 36.324 23.460 1.00 37.33 114 LEU A C 1
ATOM 725 O O . LEU A 1 98 ? 13.573 36.834 23.158 1.00 36.65 114 LEU A O 1
ATOM 730 N N . LYS A 1 99 ? 15.807 36.971 23.376 1.00 37.13 115 LYS A N 1
ATOM 731 C CA . LYS A 1 99 ? 15.897 38.368 22.968 1.00 39.31 115 LYS A CA 1
ATOM 732 C C . LYS A 1 99 ? 15.573 38.688 21.511 1.00 38.94 115 LYS A C 1
ATOM 733 O O . LYS A 1 99 ? 15.060 39.765 21.215 1.00 38.29 115 LYS A O 1
ATOM 739 N N . LYS A 1 100 ? 15.857 37.765 20.600 1.00 35.16 116 LYS A N 1
ATOM 740 C CA . LYS A 1 100 ? 15.613 38.042 19.194 1.00 32.64 116 LYS A CA 1
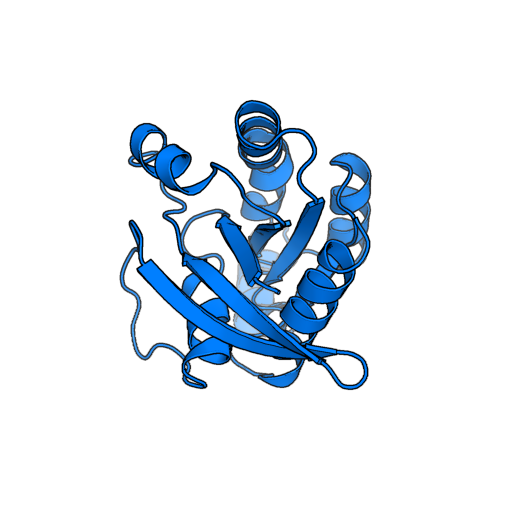ATOM 741 C C . LYS A 1 100 ? 14.783 37.056 18.388 1.00 31.62 116 LYS A C 1
ATOM 742 O O . LYS A 1 100 ? 13.779 37.433 17.778 1.00 29.25 116 LYS A O 1
ATOM 748 N N . TRP A 1 101 ? 15.200 35.795 18.381 1.00 29.12 117 TRP A N 1
ATOM 749 C CA . TRP A 1 101 ? 14.526 34.788 17.573 1.00 27.58 117 TRP A CA 1
ATOM 750 C C . TRP A 1 101 ? 13.068 34.503 17.872 1.00 29.12 117 TRP A C 1
ATOM 751 O O . TRP A 1 101 ? 12.266 34.384 16.945 1.00 27.42 117 TRP A O 1
ATOM 762 N N . LYS A 1 102 ? 12.714 34.389 19.148 1.00 30.64 118 LYS A N 1
ATOM 763 C CA . LYS A 1 102 ? 11.325 34.127 19.504 1.00 34.44 118 LYS A CA 1
ATOM 764 C C . LYS A 1 102 ? 10.430 35.247 18.960 1.00 34.26 118 LYS A C 1
ATOM 765 O O . LYS A 1 102 ? 9.387 34.987 18.356 1.00 33.70 118 LYS A O 1
ATOM 771 N N . GLY A 1 103 ? 10.858 36.491 19.155 1.00 34.19 119 GLY A N 1
ATOM 772 C CA . GLY A 1 103 ? 10.082 37.625 18.680 1.00 34.06 119 GLY A CA 1
ATOM 773 C C . GLY A 1 103 ? 9.948 37.690 17.169 1.00 35.36 119 GLY A C 1
ATOM 774 O O . GLY A 1 103 ? 8.903 38.088 16.647 1.00 36.08 119 GLY A O 1
ATOM 775 N N . GLU A 1 104 ? 10.996 37.296 16.452 1.00 33.13 120 GLU A N 1
ATOM 776 C CA . GLU A 1 104 ? 10.948 37.334 14.998 1.00 32.09 120 GLU A CA 1
ATOM 777 C C . GLU A 1 104 ? 10.006 36.259 14.460 1.00 32.85 120 GLU A C 1
ATOM 778 O O . GLU A 1 104 ? 9.234 36.502 13.530 1.00 31.25 120 GLU A O 1
ATOM 784 N N . ILE A 1 105 ? 10.059 35.069 15.043 1.00 33.91 121 ILE A N 1
ATOM 785 C CA . ILE A 1 105 ? 9.179 33.995 14.605 1.00 35.47 121 ILE A CA 1
ATOM 786 C C . ILE A 1 105 ? 7.712 34.322 14.911 1.00 38.52 121 ILE A C 1
ATOM 787 O O . ILE A 1 105 ? 6.830 34.111 14.075 1.00 36.69 121 ILE A O 1
ATOM 792 N N . GLN A 1 106 ? 7.443 34.843 16.102 1.00 40.52 122 GLN A N 1
ATOM 793 C CA . GLN A 1 106 ? 6.066 35.164 16.450 1.00 46.08 122 GLN A CA 1
ATOM 794 C C . GLN A 1 106 ? 5.537 36.273 15.547 1.00 46.86 122 GLN A C 1
ATOM 795 O O . GLN A 1 106 ? 4.343 36.344 15.269 1.00 47.03 122 GLN A O 1
ATOM 801 N N . GLU A 1 107 ? 6.438 37.126 15.073 1.00 46.88 123 GLU A N 1
ATOM 802 C CA . GLU A 1 107 ? 6.061 38.232 14.205 1.00 47.60 123 GLU A CA 1
ATOM 803 C C . GLU A 1 107 ? 5.734 37.797 12.778 1.00 47.71 123 GLU A C 1
ATOM 804 O O . GLU A 1 107 ? 4.817 38.331 12.158 1.00 47.58 123 GLU A O 1
ATOM 810 N N . PHE A 1 108 ? 6.481 36.827 12.260 1.00 45.21 124 PHE A N 1
ATOM 811 C CA . PHE A 1 108 ? 6.271 36.360 10.893 1.00 45.48 124 PHE A CA 1
ATOM 812 C C . PHE A 1 108 ? 5.714 34.951 10.754 1.00 45.24 124 PHE A C 1
ATOM 813 O O . PHE A 1 108 ? 5.169 34.604 9.706 1.00 43.93 124 PHE A O 1
ATOM 821 N N . CYS A 1 109 ? 5.856 34.139 11.796 1.00 44.87 125 CYS A N 1
ATOM 822 C CA . CYS A 1 109 ? 5.377 32.760 11.753 1.00 47.46 125 CYS A CA 1
ATOM 823 C C . CYS A 1 109 ? 4.436 32.411 12.882 1.00 48.43 125 CYS A C 1
ATOM 824 O O . CYS A 1 109 ? 4.614 31.382 13.534 1.00 47.78 125 CYS A O 1
ATOM 827 N N . PRO A 1 110 ? 3.431 33.256 13.145 1.00 50.28 126 PRO A N 1
ATOM 828 C CA . PRO A 1 110 ? 2.528 32.898 14.240 1.00 51.92 126 PRO A CA 1
ATOM 829 C C . PRO A 1 110 ? 1.917 31.533 13.949 1.00 51.76 126 PRO A C 1
ATOM 830 O O . PRO A 1 110 ? 1.750 31.153 12.788 1.00 52.27 126 PRO A O 1
ATOM 834 N N . ASN A 1 111 ? 1.610 30.792 15.005 1.00 51.99 127 ASN A N 1
ATOM 835 C CA . ASN A 1 111 ? 0.988 29.481 14.875 1.00 52.25 127 ASN A CA 1
ATOM 836 C C . ASN A 1 111 ? 1.869 28.361 14.314 1.00 50.06 127 ASN A C 1
ATOM 837 O O . ASN A 1 111 ? 1.408 27.231 14.164 1.00 51.57 127 ASN A O 1
ATOM 842 N N . THR A 1 112 ? 3.127 28.654 13.999 1.00 48.50 128 THR A N 1
ATOM 843 C CA . THR A 1 112 ? 4.013 27.607 13.492 1.00 44.88 128 THR A CA 1
ATOM 844 C C . THR A 1 112 ? 4.658 26.904 14.685 1.00 42.85 128 THR A C 1
ATOM 845 O O . THR A 1 112 ? 4.882 27.526 15.721 1.00 41.55 128 THR A O 1
ATOM 849 N N . LYS A 1 113 ? 4.960 25.617 14.536 1.00 41.02 129 LYS A N 1
ATOM 850 C CA . LYS A 1 113 ? 5.590 24.844 15.608 1.00 41.48 129 LYS A CA 1
ATOM 851 C C . LYS A 1 113 ? 7.089 25.159 15.719 1.00 39.32 129 LYS A C 1
ATOM 852 O O . LYS A 1 113 ? 7.828 25.056 14.740 1.00 39.52 129 LYS A O 1
ATOM 858 N N . MET A 1 114 ? 7.529 25.540 16.914 1.00 37.36 130 MET A N 1
ATOM 859 C CA . MET A 1 114 ? 8.935 25.858 17.164 1.00 36.43 130 MET A CA 1
ATOM 860 C C . MET A 1 114 ? 9.647 24.746 17.925 1.00 34.61 130 MET A C 1
ATOM 861 O O . MET A 1 114 ? 9.083 24.141 18.838 1.00 34.77 130 MET A O 1
ATOM 866 N N . LEU A 1 115 ? 10.891 24.486 17.547 1.00 31.25 131 LEU A N 1
ATOM 867 C CA . LEU A 1 115 ? 11.701 23.494 18.237 1.00 31.35 131 LEU A CA 1
ATOM 868 C C . LEU A 1 115 ? 13.016 24.162 18.618 1.00 30.74 131 LEU A C 1
ATOM 869 O O . LEU A 1 115 ? 13.653 24.807 17.782 1.00 30.00 131 LEU A O 1
ATOM 874 N N . LEU A 1 116 ? 13.411 24.042 19.882 1.00 29.07 132 LEU A N 1
ATOM 875 C CA . LEU A 1 116 ? 14.670 24.634 20.313 1.00 27.36 132 LEU A CA 1
ATOM 876 C C . LEU A 1 116 ? 15.715 23.548 20.176 1.00 28.19 132 LEU A C 1
ATOM 877 O O . LEU A 1 116 ? 15.568 22.458 20.734 1.00 29.60 132 LEU A O 1
ATOM 882 N N . VAL A 1 117 ? 16.773 23.851 19.435 1.00 25.60 133 VAL A N 1
ATOM 883 C CA . VAL A 1 117 ? 17.831 22.890 19.172 1.00 25.04 133 VAL A CA 1
ATOM 884 C C . VAL A 1 117 ? 19.213 23.314 19.671 1.00 26.35 133 VAL A C 1
ATOM 885 O O . VAL A 1 117 ? 19.748 24.352 19.265 1.00 26.39 133 VAL A O 1
ATOM 889 N N . GLY A 1 118 ? 19.785 22.510 20.562 1.00 24.36 134 GLY A N 1
ATOM 890 C CA . GLY A 1 118 ? 21.114 22.794 21.073 1.00 24.58 134 GLY A CA 1
ATOM 891 C C . GLY A 1 118 ? 22.119 22.133 20.142 1.00 26.22 134 GLY A C 1
ATOM 892 O O . GLY A 1 118 ? 22.122 20.911 19.990 1.00 28.81 134 GLY A O 1
ATOM 893 N N . CYS A 1 119 ? 22.976 22.928 19.511 1.00 24.53 135 CYS A N 1
ATOM 894 C CA . CYS A 1 119 ? 23.961 22.380 18.584 1.00 22.64 135 CYS A CA 1
ATOM 895 C C . CYS A 1 119 ? 25.353 22.294 19.194 1.00 22.65 135 CYS A C 1
ATOM 896 O O . CYS A 1 119 ? 25.663 22.987 20.160 1.00 23.90 135 CYS A O 1
ATOM 899 N N . LYS A 1 120 ? 26.189 21.459 18.584 1.00 23.56 136 LYS A N 1
ATOM 900 C CA . LYS A 1 120 ? 27.568 21.236 19.020 1.00 23.30 136 LYS A CA 1
ATOM 901 C C . LYS A 1 120 ? 27.613 20.653 20.438 1.00 24.67 136 LYS A C 1
ATOM 902 O O . LYS A 1 120 ? 28.370 21.125 21.285 1.00 22.85 136 LYS A O 1
ATOM 908 N N . SER A 1 121 ? 26.815 19.623 20.701 1.00 26.79 137 SER A N 1
ATOM 909 C CA . SER A 1 121 ? 26.813 19.034 22.037 1.00 29.17 137 SER A CA 1
ATOM 910 C C . SER A 1 121 ? 28.170 18.425 22.360 1.00 30.39 137 SER A C 1
ATOM 911 O O . SER A 1 121 ? 28.543 18.329 23.529 1.00 35.02 137 SER A O 1
ATOM 914 N N . ASP A 1 122 ? 28.915 18.032 21.328 1.00 29.48 138 ASP A N 1
ATOM 915 C CA . ASP A 1 122 ? 30.234 17.439 21.535 1.00 29.94 138 ASP A CA 1
ATOM 916 C C . ASP A 1 122 ? 31.190 18.371 22.278 1.00 31.34 138 ASP A C 1
ATOM 917 O O . ASP A 1 122 ? 32.144 17.914 22.907 1.00 33.27 138 ASP A O 1
ATOM 922 N N . LEU A 1 123 ? 30.941 19.675 22.217 1.00 30.33 139 LEU A N 1
ATOM 923 C CA . LEU A 1 123 ? 31.828 20.628 22.881 1.00 30.34 139 LEU A CA 1
ATOM 924 C C . LEU A 1 123 ? 31.600 20.770 24.385 1.00 29.94 139 LEU A C 1
ATOM 925 O O . LEU A 1 123 ? 32.441 21.326 25.089 1.00 29.64 139 LEU A O 1
ATOM 930 N N . ARG A 1 124 ? 30.476 20.271 24.882 1.00 29.37 140 ARG A N 1
ATOM 931 C CA . ARG A 1 124 ? 30.185 20.384 26.306 1.00 33.18 140 ARG A CA 1
ATOM 932 C C . ARG A 1 124 ? 31.240 19.662 27.149 1.00 35.28 140 ARG A C 1
ATOM 933 O O . ARG A 1 124 ? 31.454 20.012 28.308 1.00 36.09 140 ARG A O 1
ATOM 941 N N . THR A 1 125 ? 31.904 18.670 26.558 1.00 36.62 141 THR A N 1
ATOM 942 C CA . THR A 1 125 ? 32.935 17.911 27.259 1.00 39.18 141 THR A CA 1
ATOM 943 C C . THR A 1 125 ? 34.312 18.096 26.637 1.00 39.30 141 THR A C 1
ATOM 944 O O . THR A 1 125 ? 35.251 17.388 26.994 1.00 37.98 141 THR A O 1
ATOM 948 N N . ASP A 1 126 ? 34.431 19.033 25.702 1.00 37.81 142 ASP A N 1
ATOM 949 C CA . ASP A 1 126 ? 35.707 19.301 25.046 1.00 36.51 142 ASP A CA 1
ATOM 950 C C . ASP A 1 126 ? 36.602 20.104 25.994 1.00 36.05 142 ASP A C 1
ATOM 951 O O . ASP A 1 126 ? 36.294 21.240 26.339 1.00 33.28 142 ASP A O 1
ATOM 956 N N . VAL A 1 127 ? 37.711 19.500 26.407 1.00 35.29 143 VAL A N 1
ATOM 957 C CA . VAL A 1 127 ? 38.647 20.121 27.340 1.00 35.36 143 VAL A CA 1
ATOM 958 C C . VAL A 1 127 ? 39.052 21.559 27.021 1.00 34.09 143 VAL A C 1
ATOM 959 O O . VAL A 1 127 ? 38.984 22.430 27.891 1.00 33.57 143 VAL A O 1
ATOM 963 N N . SER A 1 128 ? 39.472 21.813 25.785 1.00 34.07 144 SER A N 1
ATOM 964 C CA . SER A 1 128 ? 39.881 23.158 25.390 1.00 34.74 144 SER A CA 1
ATOM 965 C C . SER A 1 128 ? 38.762 24.175 25.606 1.00 33.24 144 SER A C 1
ATOM 966 O O . SER A 1 128 ? 39.005 25.301 26.043 1.00 33.43 144 SER A O 1
ATOM 969 N N . THR A 1 129 ? 37.537 23.771 25.296 1.00 31.68 145 THR A N 1
ATOM 970 C CA . THR A 1 129 ? 36.375 24.645 25.459 1.00 31.21 145 THR A CA 1
ATOM 971 C C . THR A 1 129 ? 36.091 24.886 26.939 1.00 30.94 145 THR A C 1
ATOM 972 O O . THR A 1 129 ? 35.816 26.011 27.347 1.00 30.87 145 THR A O 1
ATOM 976 N N . LEU A 1 130 ? 36.151 23.826 27.739 1.00 29.68 146 LEU A N 1
ATOM 977 C CA . LEU A 1 130 ? 35.911 23.954 29.177 1.00 32.05 146 LEU A CA 1
ATOM 978 C C . LEU A 1 130 ? 36.914 24.916 29.802 1.00 30.20 146 LEU A C 1
ATOM 979 O O . LEU A 1 130 ? 36.553 25.755 30.627 1.00 30.41 146 LEU A O 1
ATOM 984 N N . VAL A 1 131 ? 38.176 24.783 29.405 1.00 30.54 147 VAL A N 1
ATOM 985 C CA . VAL A 1 131 ? 39.242 25.636 29.918 1.00 31.07 147 VAL A CA 1
ATOM 986 C C . VAL A 1 131 ? 39.040 27.100 29.535 1.00 31.98 147 VAL A C 1
ATOM 987 O O . VAL A 1 131 ? 39.147 27.985 30.379 1.00 32.27 147 VAL A O 1
ATOM 991 N N . GLU A 1 132 ? 38.751 27.355 28.263 1.00 31.69 148 GLU A N 1
ATOM 992 C CA . GLU A 1 132 ? 38.542 28.722 27.808 1.00 32.87 148 GLU A CA 1
ATOM 993 C C . GLU A 1 132 ? 37.350 29.368 28.511 1.00 31.76 148 GLU A C 1
ATOM 994 O O . GLU A 1 132 ? 37.451 30.489 29.008 1.00 32.28 148 GLU A O 1
ATOM 1000 N N . LEU A 1 133 ? 36.223 28.663 28.560 1.00 30.30 149 LEU A N 1
ATOM 1001 C CA . LEU A 1 133 ? 35.032 29.200 29.217 1.00 30.92 149 LEU A CA 1
ATOM 1002 C C . LEU A 1 133 ? 35.271 29.407 30.705 1.00 32.41 149 LEU A C 1
ATOM 1003 O O . LEU A 1 133 ? 34.815 30.395 31.287 1.00 30.25 149 LEU A O 1
ATOM 1008 N N . SER A 1 134 ? 35.991 28.464 31.308 1.00 32.86 150 SER A N 1
ATOM 1009 C CA . SER A 1 134 ? 36.298 28.511 32.733 1.00 36.61 150 SER A CA 1
ATOM 1010 C C . SER A 1 134 ? 37.156 29.717 33.110 1.00 35.96 150 SER A C 1
ATOM 1011 O O . SER A 1 134 ? 36.972 30.304 34.176 1.00 35.39 150 SER A O 1
ATOM 1014 N N . ASN A 1 135 ? 38.092 30.085 32.239 1.00 36.65 151 ASN A N 1
ATOM 1015 C CA . ASN A 1 135 ? 38.954 31.228 32.509 1.00 38.50 151 ASN A CA 1
ATOM 1016 C C . ASN A 1 135 ? 38.148 32.520 32.535 1.00 39.66 151 ASN A C 1
ATOM 1017 O O . ASN A 1 135 ? 38.660 33.577 32.910 1.00 40.62 151 ASN A O 1
ATOM 1022 N N . HIS A 1 136 ? 36.883 32.432 32.135 1.00 37.76 152 HIS A N 1
ATOM 1023 C CA . HIS A 1 136 ? 36.013 33.594 32.147 1.00 39.37 152 HIS A CA 1
ATOM 1024 C C . HIS A 1 136 ? 34.739 33.355 32.939 1.00 39.68 152 HIS A C 1
ATOM 1025 O O . HIS A 1 136 ? 33.681 33.884 32.607 1.00 39.85 152 HIS A O 1
ATOM 1032 N N . ARG A 1 137 ? 34.856 32.540 33.982 1.00 39.67 153 ARG A N 1
ATOM 1033 C CA . ARG A 1 137 ? 33.739 32.243 34.867 1.00 41.87 153 ARG A CA 1
ATOM 1034 C C . ARG A 1 137 ? 32.493 31.754 34.143 1.00 40.90 153 ARG A C 1
ATOM 1035 O O . ARG A 1 137 ? 31.381 32.146 34.488 1.00 41.28 153 ARG A O 1
ATOM 1043 N N . GLN A 1 138 ? 32.679 30.902 33.142 1.00 38.75 154 GLN A N 1
ATOM 1044 C CA . GLN A 1 138 ? 31.554 30.362 32.394 1.00 37.73 154 GLN A CA 1
ATOM 1045 C C . GLN A 1 138 ? 31.643 28.857 32.190 1.00 35.83 154 GLN A C 1
ATOM 1046 O O . GLN A 1 138 ? 32.690 28.248 32.395 1.00 34.02 154 GLN A O 1
ATOM 1052 N N . THR A 1 139 ? 30.524 28.271 31.777 1.00 35.56 155 THR A N 1
ATOM 1053 C CA . THR A 1 139 ? 30.438 26.843 31.507 1.00 35.11 155 THR A CA 1
ATOM 1054 C C . THR A 1 139 ? 29.527 26.654 30.305 1.00 33.99 155 THR A C 1
ATOM 1055 O O . THR A 1 139 ? 28.718 27.525 29.994 1.00 33.60 155 THR A O 1
ATOM 1059 N N . PRO A 1 140 ? 29.645 25.515 29.609 1.00 34.53 156 PRO A N 1
ATOM 1060 C CA . PRO A 1 140 ? 28.783 25.285 28.444 1.00 34.77 156 PRO A CA 1
ATOM 1061 C C . PRO A 1 140 ? 27.324 25.297 28.893 1.00 34.63 156 PRO A C 1
ATOM 1062 O O . PRO A 1 140 ? 27.038 25.141 30.083 1.00 33.11 156 PRO A O 1
ATOM 1066 N N . VAL A 1 141 ? 26.405 25.490 27.955 1.00 32.45 157 VAL A N 1
ATOM 1067 C CA . VAL A 1 141 ? 24.989 25.485 28.300 1.00 30.75 157 VAL A CA 1
ATOM 1068 C C . VAL A 1 141 ? 24.652 24.068 28.743 1.00 31.35 157 VAL A C 1
ATOM 1069 O O . VAL A 1 141 ? 25.086 23.103 28.119 1.00 29.27 157 VAL A O 1
ATOM 1073 N N . SER A 1 142 ? 23.884 23.935 29.818 1.00 31.92 158 SER A N 1
ATOM 1074 C CA . SER A 1 142 ? 23.520 22.609 30.297 1.00 33.24 158 SER A CA 1
ATOM 1075 C C . SER A 1 142 ? 22.191 22.205 29.686 1.00 34.20 158 SER A C 1
ATOM 1076 O O . SER A 1 142 ? 21.429 23.056 29.227 1.00 31.10 158 SER A O 1
ATOM 1079 N N . TYR A 1 143 ? 21.919 20.905 29.678 1.00 33.91 159 TYR A N 1
ATOM 1080 C CA . TYR A 1 143 ? 20.665 20.409 29.140 1.00 37.51 159 TYR A CA 1
ATOM 1081 C C . TYR A 1 143 ? 19.507 21.132 29.834 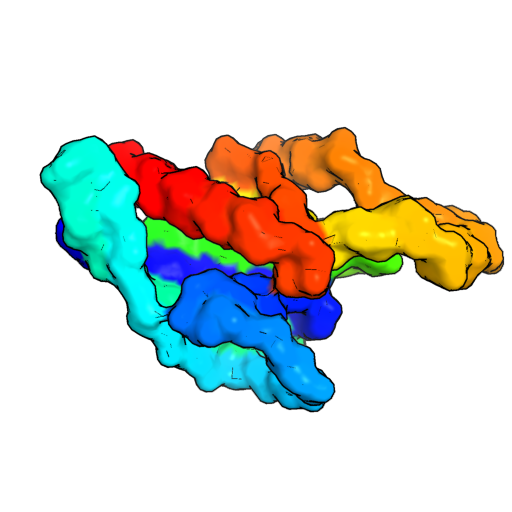1.00 38.30 159 TYR A C 1
ATOM 1082 O O . TYR A 1 143 ? 18.570 21.593 29.184 1.00 35.60 159 TYR A O 1
ATOM 1091 N N . ASP A 1 144 ? 19.589 21.237 31.158 1.00 38.79 160 ASP A N 1
ATOM 1092 C CA . ASP A 1 144 ? 18.547 21.890 31.943 1.00 40.23 160 ASP A CA 1
ATOM 1093 C C . ASP A 1 144 ? 18.296 23.337 31.535 1.00 38.86 160 ASP A C 1
ATOM 1094 O O . ASP A 1 144 ? 17.149 23.784 31.491 1.00 37.89 160 ASP A O 1
ATOM 1099 N N . GLN A 1 145 ? 19.361 24.075 31.243 1.00 39.35 161 GLN A N 1
ATOM 1100 C CA . GLN A 1 145 ? 19.202 25.463 30.828 1.00 39.13 161 GLN A CA 1
ATOM 1101 C C . GLN A 1 145 ? 18.492 25.482 29.482 1.00 37.12 161 GLN A C 1
ATOM 1102 O O . GLN A 1 145 ? 17.648 26.337 29.228 1.00 36.85 161 GLN A O 1
ATOM 1108 N N . GLY A 1 146 ? 18.834 24.522 28.626 1.00 35.87 162 GLY A N 1
ATOM 1109 C CA . GLY A 1 146 ? 18.202 24.433 27.325 1.00 35.45 162 GLY A CA 1
ATOM 1110 C C . GLY A 1 146 ? 16.724 24.118 27.468 1.00 35.51 162 GLY A C 1
ATOM 1111 O O . GLY A 1 146 ? 15.876 24.779 26.867 1.00 35.48 162 GLY A O 1
ATOM 1112 N N . ALA A 1 147 ? 16.406 23.111 28.276 1.00 33.60 163 ALA A N 1
ATOM 1113 C CA . ALA A 1 147 ? 15.014 22.723 28.485 1.00 34.56 163 ALA A CA 1
ATOM 1114 C C . ALA A 1 147 ? 14.175 23.862 29.063 1.00 34.38 163 ALA A C 1
ATOM 1115 O O . ALA A 1 147 ? 13.053 24.089 28.624 1.00 33.80 163 ALA A O 1
ATOM 1117 N N . ASN A 1 148 ? 14.709 24.577 30.050 1.00 35.22 164 ASN A N 1
ATOM 1118 C CA . ASN A 1 148 ? 13.960 25.681 30.645 1.00 37.65 164 ASN A CA 1
ATOM 1119 C C . ASN A 1 148 ? 13.698 26.808 29.653 1.00 37.06 164 ASN A C 1
ATOM 1120 O O . ASN A 1 148 ? 12.639 27.437 29.689 1.00 36.64 164 ASN A O 1
ATOM 1125 N N . MET A 1 149 ? 14.659 27.07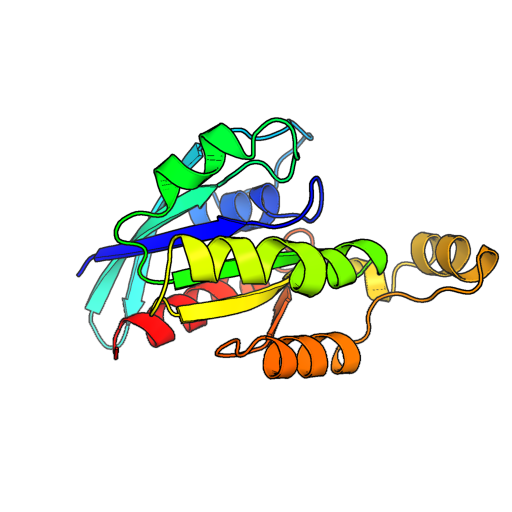4 28.773 1.00 35.76 165 MET A N 1
ATOM 1126 C CA . MET A 1 149 ? 14.482 28.132 27.785 1.00 34.73 165 MET A CA 1
ATOM 1127 C C . MET A 1 149 ? 13.370 27.745 26.817 1.00 33.89 165 MET A C 1
ATOM 1128 O O . MET A 1 149 ? 12.566 28.582 26.418 1.00 35.19 165 MET A O 1
ATOM 1133 N N . ALA A 1 150 ? 13.329 26.468 26.451 1.00 34.88 166 ALA A N 1
ATOM 1134 C CA . ALA A 1 150 ? 12.314 25.966 25.535 1.00 37.19 166 ALA A CA 1
ATOM 1135 C C . ALA A 1 150 ? 10.909 26.187 26.091 1.00 39.21 166 ALA A C 1
ATOM 1136 O O . ALA A 1 150 ? 9.987 26.554 25.353 1.00 38.33 166 ALA A O 1
ATOM 1138 N N . LYS A 1 151 ? 10.739 25.958 27.388 1.00 40.34 167 LYS A N 1
ATOM 1139 C CA . LYS A 1 151 ? 9.430 26.147 27.997 1.00 42.72 167 LYS A CA 1
ATOM 1140 C C . LYS A 1 151 ? 9.111 27.630 28.078 1.00 43.55 167 LYS A C 1
ATOM 1141 O O . LYS A 1 151 ? 7.974 28.044 27.868 1.00 44.32 167 LYS A O 1
ATOM 1147 N N . GLN A 1 152 ? 10.127 28.432 28.370 1.00 44.41 168 GLN A N 1
ATOM 1148 C CA . GLN A 1 152 ? 9.942 29.868 28.484 1.00 46.08 168 GLN A CA 1
ATOM 1149 C C . GLN A 1 152 ? 9.475 30.526 27.185 1.00 45.93 168 GLN A C 1
ATOM 1150 O O . GLN A 1 152 ? 8.722 31.499 27.222 1.00 46.60 168 GLN A O 1
ATOM 1156 N N . ILE A 1 153 ? 9.913 30.004 26.041 1.00 44.00 169 ILE A N 1
ATOM 1157 C CA . ILE A 1 153 ? 9.511 30.589 24.762 1.00 41.14 169 ILE A CA 1
ATOM 1158 C C . ILE A 1 153 ? 8.359 29.843 24.103 1.00 40.16 169 ILE A C 1
ATOM 1159 O O . ILE A 1 153 ? 7.906 30.222 23.026 1.00 40.28 169 ILE A O 1
ATOM 1164 N N . GLY A 1 154 ? 7.894 28.779 24.749 1.00 40.01 170 GLY A N 1
ATOM 1165 C CA . GLY A 1 154 ? 6.786 28.010 24.209 1.00 39.63 170 GLY A CA 1
ATOM 1166 C C . GLY A 1 154 ? 7.139 27.042 23.097 1.00 38.33 170 GLY A C 1
ATOM 1167 O O . GLY A 1 154 ? 6.307 26.751 22.234 1.00 39.71 170 GLY A O 1
ATOM 1168 N N . ALA A 1 155 ? 8.367 26.534 23.107 1.00 37.63 171 ALA A N 1
ATOM 1169 C CA . ALA A 1 155 ? 8.793 25.587 22.081 1.00 35.14 171 ALA A CA 1
ATOM 1170 C C . ALA A 1 155 ? 8.143 24.230 22.344 1.00 35.79 171 ALA A C 1
ATOM 1171 O O . ALA A 1 155 ? 7.914 23.856 23.497 1.00 33.14 171 ALA A O 1
ATOM 1173 N N . ALA A 1 156 ? 7.844 23.503 21.273 1.00 34.56 172 ALA A N 1
ATOM 1174 C CA . ALA A 1 156 ? 7.226 22.190 21.390 1.00 36.21 172 ALA A CA 1
ATOM 1175 C C . ALA A 1 156 ? 8.125 21.264 22.196 1.00 37.38 172 ALA A C 1
ATOM 1176 O O . ALA A 1 156 ? 7.649 20.400 22.930 1.00 37.47 172 ALA A O 1
ATOM 1178 N N . THR A 1 157 ? 9.432 21.450 22.059 1.00 36.59 173 THR A N 1
ATOM 1179 C CA . THR A 1 157 ? 10.382 20.622 22.781 1.00 35.53 173 THR A CA 1
ATOM 1180 C C . THR A 1 157 ? 11.803 21.146 22.633 1.00 35.81 173 THR A C 1
ATOM 1181 O O . THR A 1 157 ? 12.075 22.042 21.829 1.00 34.64 173 THR A O 1
ATOM 1185 N N . TYR A 1 158 ? 12.699 20.600 23.445 1.00 32.74 174 TYR A N 1
ATOM 1186 C CA . TYR A 1 158 ? 14.101 20.964 23.394 1.00 31.99 174 TYR A CA 1
ATOM 1187 C C . TYR A 1 158 ? 14.842 19.690 23.031 1.00 31.70 174 TYR A C 1
ATOM 1188 O O . TYR A 1 158 ? 14.539 18.622 23.561 1.00 30.77 174 TYR A O 1
ATOM 1197 N N . ILE A 1 159 ? 15.798 19.796 22.117 1.00 31.43 175 ILE A N 1
ATOM 1198 C CA . ILE A 1 159 ? 16.566 18.633 21.698 1.00 33.33 175 ILE A CA 1
ATOM 1199 C C . ILE A 1 159 ? 17.992 19.064 21.359 1.00 33.32 175 ILE A C 1
ATOM 1200 O O . ILE A 1 159 ? 18.217 20.189 20.914 1.00 32.20 175 ILE A O 1
ATOM 1205 N N . GLU A 1 160 ? 18.956 18.178 21.592 1.00 32.33 176 GLU A N 1
ATOM 1206 C CA . GLU A 1 160 ? 20.353 18.497 21.320 1.00 30.89 176 GLU A CA 1
ATOM 1207 C C . GLU A 1 160 ? 20.935 17.587 20.251 1.00 30.19 176 GLU A C 1
ATOM 1208 O O . GLU A 1 160 ? 20.389 16.518 19.959 1.00 28.92 176 GLU A O 1
ATOM 1214 N N . CYS A 1 161 ? 22.049 18.015 19.666 1.00 28.47 177 CYS A N 1
ATOM 1215 C CA . CYS A 1 161 ? 22.705 17.216 18.645 1.00 27.40 177 CYS A CA 1
ATOM 1216 C C . CYS A 1 161 ? 24.153 17.634 18.443 1.00 26.68 177 CYS A C 1
ATOM 1217 O O . CYS A 1 161 ? 24.614 18.633 18.988 1.00 26.08 177 CYS A O 1
ATOM 1220 N N . SER A 1 162 ? 24.868 16.833 17.666 1.00 26.75 178 SER A N 1
ATOM 1221 C CA . SER A 1 162 ? 26.248 17.116 17.310 1.00 27.91 178 SER A CA 1
ATOM 1222 C C . SER A 1 162 ? 26.415 16.687 15.857 1.00 29.84 178 SER A C 1
ATOM 1223 O O . SER A 1 162 ? 26.606 15.506 15.558 1.00 27.10 178 SER A O 1
ATOM 1226 N N . ALA A 1 163 ? 26.316 17.650 14.951 1.00 28.57 179 ALA A N 1
ATOM 1227 C CA . ALA A 1 163 ? 26.462 17.361 13.537 1.00 28.69 179 ALA A CA 1
ATOM 1228 C C . ALA A 1 163 ? 27.851 16.801 13.256 1.00 31.00 179 ALA A C 1
ATOM 1229 O O . ALA A 1 163 ? 28.047 16.058 12.297 1.00 28.81 179 ALA A O 1
ATOM 1231 N N . LEU A 1 164 ? 28.812 17.156 14.101 1.00 31.98 180 LEU A N 1
ATOM 1232 C CA . LEU A 1 164 ? 30.187 16.714 13.917 1.00 34.53 180 LEU A CA 1
ATOM 1233 C C . LEU A 1 164 ? 30.425 15.261 14.317 1.00 35.37 180 LEU A C 1
ATOM 1234 O O . LEU A 1 164 ? 31.064 14.510 13.580 1.00 36.22 180 LEU A O 1
ATOM 1239 N N . GLN A 1 165 ? 29.907 14.862 15.476 1.00 36.72 181 GLN A N 1
ATOM 1240 C CA . GLN A 1 165 ? 30.131 13.509 15.974 1.00 40.26 181 GLN A CA 1
ATOM 1241 C C . GLN A 1 165 ? 29.019 12.480 15.828 1.00 40.47 181 GLN A C 1
ATOM 1242 O O . GLN A 1 165 ? 29.292 11.283 15.820 1.00 41.45 181 GLN A O 1
ATOM 1248 N N . SER A 1 166 ? 27.773 12.915 15.718 1.00 39.30 182 SER A N 1
ATOM 1249 C CA . SER A 1 166 ? 26.696 1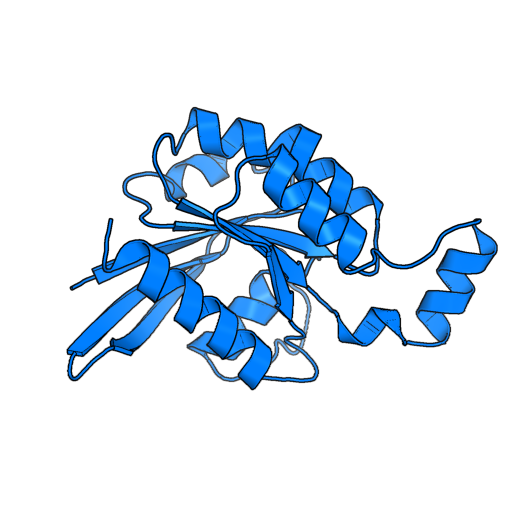1.942 15.600 1.00 39.52 182 SER A CA 1
ATOM 1250 C C . SER A 1 166 ? 25.650 12.270 14.550 1.00 39.55 182 SER A C 1
ATOM 1251 O O . SER A 1 166 ? 24.792 13.130 14.760 1.00 34.78 182 SER A O 1
ATOM 1254 N N . GLU A 1 167 ? 25.716 11.565 13.425 1.00 40.66 183 GLU A N 1
ATOM 1255 C CA . GLU A 1 167 ? 24.766 11.776 12.344 1.00 42.15 183 GLU A CA 1
ATOM 1256 C C . GLU A 1 167 ? 23.362 11.404 12.801 1.00 41.99 183 GLU A C 1
ATOM 1257 O O . GLU A 1 167 ? 22.375 11.978 12.339 1.00 39.51 183 GLU A O 1
ATOM 1263 N N . ASN A 1 168 ? 23.279 10.436 13.709 1.00 41.13 184 ASN A N 1
ATOM 1264 C CA . ASN A 1 168 ? 21.994 9.983 14.225 1.00 40.48 184 ASN A CA 1
ATOM 1265 C C . ASN A 1 168 ? 21.299 11.063 15.031 1.00 37.32 184 ASN A C 1
ATOM 1266 O O . ASN A 1 168 ? 20.086 11.232 14.926 1.00 37.08 184 ASN A O 1
ATOM 1271 N N . SER A 1 169 ? 22.060 11.786 15.846 1.00 35.16 185 SER A N 1
ATOM 1272 C CA . SER A 1 169 ? 21.466 12.846 16.650 1.00 33.86 185 SER A CA 1
ATOM 1273 C C . SER A 1 169 ? 20.827 13.874 15.723 1.00 32.53 185 SER A C 1
ATOM 1274 O O . SER A 1 169 ? 19.837 14.503 16.075 1.00 32.96 185 SER A O 1
ATOM 1277 N N . VAL A 1 170 ? 21.393 14.029 14.531 1.00 33.22 186 VAL A N 1
ATOM 1278 C CA . VAL A 1 170 ? 20.867 14.977 13.552 1.00 34.63 186 VAL A CA 1
ATOM 1279 C C . VAL A 1 170 ? 19.571 14.455 12.940 1.00 34.46 186 VAL A C 1
ATOM 1280 O O . VAL A 1 170 ? 18.591 15.192 12.822 1.00 32.81 186 VAL A O 1
ATOM 1284 N N . ARG A 1 171 ? 19.565 13.184 12.553 1.00 36.29 187 ARG A N 1
ATOM 1285 C CA . ARG A 1 171 ? 18.367 12.596 11.968 1.00 38.27 187 ARG A CA 1
ATOM 1286 C C . ARG A 1 171 ? 17.215 12.596 12.970 1.00 36.77 187 ARG A C 1
ATOM 1287 O O . ARG A 1 171 ? 16.056 12.746 12.582 1.00 35.49 187 ARG A O 1
ATOM 1295 N N . ASP A 1 172 ? 17.529 12.435 14.255 1.00 36.63 188 ASP A N 1
ATOM 1296 C CA . ASP A 1 172 ? 16.488 12.446 15.281 1.00 36.52 188 ASP A CA 1
ATOM 1297 C C . ASP A 1 172 ? 15.766 13.786 15.313 1.00 35.44 188 ASP A C 1
ATOM 1298 O O . ASP A 1 172 ? 14.554 13.843 15.525 1.00 34.13 188 ASP A O 1
ATOM 1303 N N . ILE A 1 173 ? 16.511 14.866 15.111 1.00 33.74 189 ILE A N 1
ATOM 1304 C CA . ILE A 1 173 ? 15.907 16.190 15.118 1.00 33.74 189 ILE A CA 1
ATOM 1305 C C . ILE A 1 173 ? 14.843 16.303 14.038 1.00 33.43 189 ILE A C 1
ATOM 1306 O O . ILE A 1 173 ? 13.737 16.771 14.296 1.00 33.43 189 ILE A O 1
ATOM 1311 N N . PHE A 1 174 ? 15.163 15.868 12.825 1.00 33.89 190 PHE A N 1
ATOM 1312 C CA . PHE A 1 174 ? 14.185 15.961 11.755 1.00 34.51 190 PHE A CA 1
ATOM 1313 C C . PHE A 1 174 ? 13.070 14.935 11.901 1.00 35.53 190 PHE A C 1
ATOM 1314 O O . PHE A 1 174 ? 11.953 15.146 11.428 1.00 34.77 190 PHE A O 1
ATOM 1322 N N . HIS A 1 175 ? 13.367 13.838 12.587 1.00 36.97 191 HIS A N 1
ATOM 1323 C CA . HIS A 1 175 ? 12.365 12.807 12.835 1.00 36.48 191 HIS A CA 1
ATOM 1324 C C . HIS A 1 175 ? 11.291 13.447 13.717 1.00 35.45 191 HIS A C 1
ATOM 1325 O O . HIS A 1 175 ? 10.098 13.347 13.435 1.00 35.22 191 HIS A O 1
ATOM 1332 N N . VAL A 1 176 ? 11.727 14.133 14.770 1.00 34.55 192 VAL A N 1
ATOM 1333 C CA . VAL A 1 176 ? 10.807 14.795 15.686 1.00 34.23 192 VAL A CA 1
ATOM 1334 C C . VAL A 1 176 ? 10.085 15.962 15.011 1.00 36.40 192 VAL A C 1
ATOM 1335 O O . VAL A 1 176 ? 8.872 16.115 15.148 1.00 37.83 192 VAL A O 1
ATOM 1339 N N . ALA A 1 177 ? 10.829 16.781 14.277 1.00 37.31 193 ALA A N 1
ATOM 1340 C CA . ALA A 1 177 ? 10.240 17.927 13.590 1.00 37.82 193 ALA A CA 1
ATOM 1341 C C . ALA A 1 177 ? 9.099 17.475 12.684 1.00 38.07 193 ALA A C 1
ATOM 1342 O O . ALA A 1 177 ? 8.017 18.068 12.691 1.00 38.03 193 ALA A O 1
ATOM 1344 N N . THR A 1 178 ? 9.349 16.426 11.906 1.00 39.04 194 THR A N 1
ATOM 1345 C CA . THR A 1 178 ? 8.348 15.883 10.992 1.00 40.59 194 THR A CA 1
ATOM 1346 C C . THR A 1 178 ? 7.087 15.445 11.740 1.00 43.45 194 THR A C 1
ATOM 1347 O O . THR A 1 178 ? 5.972 15.737 11.309 1.00 44.11 194 THR A O 1
ATOM 1351 N N . LEU A 1 179 ? 7.264 14.741 12.856 1.00 46.46 195 LEU A N 1
ATOM 1352 C CA . LEU A 1 179 ? 6.131 14.283 13.664 1.00 49.81 195 LEU A CA 1
ATOM 1353 C C . LEU A 1 179 ? 5.314 15.452 14.198 1.00 51.37 195 LEU A C 1
ATOM 1354 O O . LEU A 1 179 ? 4.086 15.401 14.231 1.00 52.20 195 LEU A O 1
ATOM 1359 N N . ALA A 1 180 ? 6.004 16.507 14.620 1.00 54.53 196 ALA A N 1
ATOM 1360 C CA . ALA A 1 180 ? 5.335 17.688 15.153 1.00 57.30 196 ALA A CA 1
ATOM 1361 C C . ALA A 1 180 ? 4.449 18.349 14.096 1.00 59.88 196 ALA A C 1
ATOM 1362 O O . ALA A 1 180 ? 3.498 19.056 14.429 1.00 60.15 196 ALA A O 1
ATOM 1364 N N . CYS A 1 181 ? 4.762 18.111 12.825 1.00 61.74 197 CYS A N 1
ATOM 1365 C CA . CYS A 1 181 ? 3.996 18.687 11.724 1.00 64.78 197 CYS A CA 1
ATOM 1366 C C . CYS A 1 181 ? 2.929 17.741 11.184 1.00 65.53 197 CYS A C 1
ATOM 1367 O O . CYS A 1 181 ? 1.825 18.171 10.855 1.00 65.76 197 CYS A O 1
ATOM 1370 N N . VAL A 1 182 ? 3.267 16.459 11.085 1.00 67.81 198 VAL A N 1
ATOM 1371 C CA . VAL A 1 182 ? 2.339 15.452 10.576 1.00 69.90 198 VAL A CA 1
ATOM 1372 C C . VAL A 1 182 ? 0.967 15.548 11.238 1.00 70.89 198 VAL A C 1
ATOM 1373 O O . VAL A 1 182 ? -0.060 15.380 10.581 1.00 71.57 198 VAL A O 1
ATOM 1377 N N . ASN A 1 183 ? 0.956 15.815 12.540 1.00 71.89 199 ASN A N 1
ATOM 1378 C CA . ASN A 1 183 ? -0.293 15.939 13.281 1.00 73.46 199 ASN A CA 1
ATOM 1379 C C . ASN A 1 183 ? -0.467 17.335 13.871 1.00 74.84 199 ASN A C 1
ATOM 1380 O O . ASN A 1 183 ? -0.291 17.546 15.073 1.00 74.52 199 ASN A O 1
ATOM 1385 N N . LYS A 1 184 ? -0.813 18.287 13.010 1.00 76.12 200 LYS A N 1
ATOM 1386 C CA . LYS A 1 184 ? -1.025 19.666 13.428 1.00 77.19 200 LYS A CA 1
ATOM 1387 C C . LYS A 1 184 ? -2.468 19.837 13.888 1.00 78.02 200 LYS A C 1
ATOM 1388 O O . LYS A 1 184 ? -2.672 20.287 15.037 1.00 78.44 200 LYS A O 1
#

Sequence (179 aa):
VKCKIVVVGDSQCGKTALLHVFAKDCFPENYVPTVFENYTASFEIDTQRIELSLWDTSGSPYYDNVRPLSYPDSDAVLICFDISRPETLDSVLKKWKGEIQEFCPNTKMLLVGCKSDLRTDVSTLVELSNHRQTPVSYDQGANMAKQIGAATYIECSALQSENSVRDIFHVATLACVNK

Foldseek 3Di:
DEAEEEEEFAPPQCQVQLVCCQQVVDGDPDDDFDAKDWGWDWDDDPNDIYIYIYIYHGNDPVNLVPRLVRQPPHQEYEYEAEQLDVVRLVCVVVPVLVSCCVRPNPHAYEYEYEQPVCQPPPVSQVVQVVVVHHGHDPVNQQVSCVVSVHPGYAYDYSPPDSVSSVVVVVVSVVSRVVD